Protein AF-A0AAU9SC68-F1 (afdb_monomer_lite)

Radius of gyration: 28.32 Å; chains: 1; bounding box: 92×56×78 Å

InterPro domains:
  IPR024593 Domain of unknown function DUF3444 [PF11926] (95-229)

Foldseek 3Di:
DVVVVVVVVVVVVVVVVVVVVVVVVVVVVVVVVVVVVVVVVVVVVVVVVVVVVVVVVPPPDDDDDDDDDDDDDDDDDDDDDDDDDDDDDDDDPDDPPPPPDPADDQDDALVQDDAQFKFFFADPPPRDRLWIWGFHDRDVVQQKTWTWTWADPDPQLDRDSWAKTFTHDIDIGHPSRTGGTFDWDDDPDTIIGGDDDAQDKDWDWPPDDPVCSVPPDDPTFTWIWGDHPPGIDTDDDGDDD

Organism: Thlaspi arvense (NCBI:txid13288)

Secondary structure (DSSP, 8-state):
-HHHHHHHHHHHHHHHHHHHHHHHHHHHHHHHHHHHHHHHHHHHHHHHHHHHHHHHTT----------------------------------TT-------TT------GGG--TT-EEEE--TTT----EEEEEEEEETTTTEEEEEEEEESS--SS--SSEEEEEEEEEEEEGGGEEEEEP-EE-SSSEEEE---TT-EEEEETT--GGGTTT-PSSP-EEEEEEETTEEEE-------

Sequence (241 aa):
MRKAKLVKESLLKQLEAREKELRLLDEADKEKTTEVEKKEEIYEETEQKAIQAETCKRSGVKLLAEKGCEADSLTRPAKKSKTQSQDGADKDPGQIDVVDSEFHDFKKTMSSFVVGQIWAIYDPRDDMPRFYAKINRIFKSRLSLEVTWLRYRDEESVPVACGRFTYGSTETLSHLTFSHELQHVVRGRNFVTVNPKEGETWALFRDWSKASQEHHKAPYRYDLVEILGVGVSYLRKEMKL

pLDDT: mean 73.1, std 22.86, range [24.62, 97.94]

Structure (mmCIF, N/CA/C/O backbone):
data_AF-A0AAU9SC68-F1
#
_entry.id   AF-A0AAU9SC68-F1
#
loop_
_atom_site.group_PDB
_atom_site.id
_atom_site.type_symbol
_atom_site.label_atom_id
_atom_site.label_alt_id
_atom_site.label_comp_id
_atom_site.label_asym_id
_atom_site.label_entity_id
_atom_site.label_seq_id
_atom_site.pdbx_PDB_ins_code
_atom_site.Cartn_x
_atom_site.Cartn_y
_atom_site.Cartn_z
_atom_site.occupancy
_atom_site.B_iso_or_equiv
_atom_site.auth_seq_id
_atom_site.auth_comp_id
_atom_site.auth_asym_id
_atom_site.auth_atom_id
_atom_site.pdbx_PDB_model_num
ATOM 1 N N . MET A 1 1 ? -56.503 3.748 47.458 1.00 64.94 1 MET A N 1
ATOM 2 C CA . MET A 1 1 ? -55.338 4.638 47.220 1.00 64.94 1 MET A CA 1
ATOM 3 C C . MET A 1 1 ? -54.002 4.117 47.772 1.00 64.94 1 MET A C 1
ATOM 5 O O . MET A 1 1 ? -53.032 4.148 47.031 1.00 64.94 1 MET A O 1
ATOM 9 N N . ARG A 1 2 ? -53.906 3.588 49.005 1.00 78.62 2 ARG A N 1
ATOM 10 C CA . ARG A 1 2 ? -52.613 3.143 49.592 1.00 78.62 2 ARG A CA 1
ATOM 11 C C . ARG A 1 2 ? -51.898 2.006 48.837 1.00 78.62 2 ARG A C 1
ATOM 13 O O . ARG A 1 2 ? -50.690 2.079 48.655 1.00 78.62 2 ARG A O 1
ATOM 20 N N . LYS A 1 3 ? -52.634 0.999 48.345 1.00 83.75 3 LYS A N 1
ATOM 21 C CA . LYS A 1 3 ? -52.054 -0.139 47.599 1.00 83.75 3 LYS A CA 1
ATOM 22 C C . LYS A 1 3 ? -51.343 0.290 46.306 1.00 83.75 3 LYS A C 1
ATOM 24 O O . LYS A 1 3 ? -50.230 -0.146 46.055 1.00 83.75 3 LYS A O 1
ATOM 29 N N . ALA A 1 4 ? -51.946 1.193 45.531 1.00 83.75 4 ALA A N 1
ATOM 30 C CA . ALA A 1 4 ? -51.358 1.694 44.285 1.00 83.75 4 ALA A CA 1
ATOM 31 C C . ALA A 1 4 ? -50.057 2.485 44.519 1.00 83.75 4 ALA A C 1
ATOM 33 O O . ALA A 1 4 ? -49.119 2.382 43.733 1.00 83.75 4 ALA A O 1
ATOM 34 N N . LYS A 1 5 ? -49.976 3.231 45.629 1.00 87.06 5 LYS A N 1
ATOM 35 C CA . LYS A 1 5 ? -48.767 3.972 46.013 1.00 87.06 5 LYS A CA 1
ATOM 36 C C . LYS A 1 5 ? -47.600 3.029 46.337 1.00 87.06 5 LYS A C 1
ATOM 38 O O . LYS A 1 5 ? -46.508 3.223 45.820 1.00 87.06 5 LYS A O 1
ATOM 43 N N . LEU A 1 6 ? -47.868 1.973 47.106 1.00 89.75 6 LEU A N 1
ATOM 44 C CA . LEU A 1 6 ? -46.891 0.928 47.440 1.00 89.75 6 LEU A CA 1
ATOM 45 C C . LEU A 1 6 ? -46.357 0.197 46.201 1.00 89.75 6 LEU A C 1
ATOM 47 O O . LEU A 1 6 ? -45.157 -0.027 46.089 1.00 89.75 6 LEU A O 1
ATOM 51 N N . VAL A 1 7 ? -47.233 -0.131 45.245 1.00 93.25 7 VAL A N 1
ATOM 52 C CA . VAL A 1 7 ? -46.824 -0.771 43.983 1.00 93.25 7 VAL A CA 1
ATOM 53 C C . VAL A 1 7 ? -45.916 0.153 43.166 1.00 93.25 7 VAL A C 1
ATOM 55 O O . VAL A 1 7 ? -44.891 -0.293 42.657 1.00 93.25 7 VAL A O 1
ATOM 58 N N . LYS A 1 8 ? -46.242 1.450 43.085 1.00 92.25 8 LYS A N 1
ATOM 59 C CA . LYS A 1 8 ? -45.417 2.437 42.372 1.00 92.25 8 LYS A CA 1
ATOM 60 C C . LYS A 1 8 ? -44.033 2.607 43.009 1.00 92.25 8 LYS A C 1
ATOM 62 O O . LYS A 1 8 ? -43.040 2.640 42.292 1.00 92.25 8 LYS A O 1
ATOM 67 N N . GLU A 1 9 ? -43.960 2.679 44.338 1.00 93.50 9 GLU A N 1
ATOM 68 C CA . GLU A 1 9 ? -42.686 2.758 45.070 1.00 93.50 9 GLU A CA 1
ATOM 69 C C . GLU A 1 9 ? -41.844 1.484 44.899 1.00 93.50 9 GLU A C 1
ATOM 71 O O . GLU A 1 9 ? -40.626 1.564 44.755 1.00 93.50 9 GLU A O 1
ATOM 76 N N . SER A 1 10 ? -42.484 0.311 44.860 1.00 93.81 10 SER A N 1
ATOM 77 C CA . SER A 1 10 ? -41.806 -0.963 44.592 1.00 93.81 10 SER A CA 1
ATOM 78 C C . SER A 1 10 ? -41.220 -1.018 43.179 1.00 93.81 10 SER A C 1
ATOM 80 O O . SER A 1 10 ? -40.069 -1.413 43.011 1.00 93.81 10 SER A O 1
ATOM 82 N N . LEU A 1 11 ? -41.989 -0.602 42.169 1.00 95.19 11 LEU A N 1
ATOM 83 C CA . LEU A 1 11 ? -41.537 -0.568 40.775 1.00 95.19 11 LEU A CA 1
ATOM 84 C C . LEU A 1 11 ? -40.389 0.423 40.566 1.00 95.19 11 LEU A C 1
ATOM 86 O O . LEU A 1 11 ? -39.448 0.115 39.842 1.00 95.19 11 LEU A O 1
ATOM 90 N N . LEU A 1 12 ? -40.434 1.587 41.223 1.00 95.31 12 LEU A N 1
ATOM 91 C CA . LEU A 1 12 ? -39.363 2.580 41.131 1.00 95.31 12 LEU A CA 1
ATOM 92 C C . LEU A 1 12 ? -38.042 2.031 41.689 1.00 95.31 12 LEU A C 1
ATOM 94 O O . LEU A 1 12 ? -37.015 2.123 41.026 1.00 95.31 12 LEU A O 1
ATOM 98 N N . LYS A 1 13 ? -38.087 1.361 42.848 1.00 95.25 13 LYS A N 1
ATOM 99 C CA . LYS A 1 13 ? -36.908 0.693 43.423 1.00 95.25 13 LYS A CA 1
ATOM 100 C C . LYS A 1 13 ? -36.352 -0.402 42.512 1.00 95.25 13 LYS A C 1
ATOM 102 O O . LYS A 1 13 ? -35.139 -0.556 42.417 1.00 95.25 13 LYS A O 1
ATOM 107 N N . GLN A 1 14 ? -37.224 -1.160 41.844 1.00 95.12 14 GLN A N 1
ATOM 108 C CA . GLN A 1 14 ? -36.801 -2.183 40.883 1.00 95.12 14 GLN A CA 1
ATOM 109 C C . GLN A 1 14 ? -36.150 -1.575 39.633 1.00 95.12 14 GLN A C 1
ATOM 111 O O . GLN A 1 14 ? -35.154 -2.109 39.152 1.00 95.12 14 GLN A O 1
ATOM 116 N N . LEU A 1 15 ? -36.679 -0.460 39.122 1.00 95.12 15 LEU A N 1
ATOM 117 C CA . LEU A 1 15 ? -36.097 0.250 37.980 1.00 95.12 15 LEU A CA 1
ATOM 118 C C . LEU A 1 15 ? -34.716 0.820 38.310 1.00 95.12 15 LEU A C 1
ATOM 120 O O . LEU A 1 15 ? -33.778 0.591 37.552 1.00 95.12 15 LEU A O 1
ATOM 124 N N . GLU A 1 16 ? -34.567 1.481 39.459 1.00 97.00 16 GLU A N 1
ATOM 125 C CA . GLU A 1 16 ? -33.275 2.012 39.913 1.00 97.00 16 GLU A CA 1
ATOM 126 C C . GLU A 1 16 ? -32.232 0.902 40.112 1.00 97.00 16 GLU A C 1
ATOM 128 O O . GLU A 1 16 ? -31.060 1.079 39.776 1.00 97.00 16 GLU A O 1
ATOM 133 N N . ALA A 1 17 ? -32.646 -0.258 40.636 1.00 96.50 17 ALA A N 1
ATOM 134 C CA . ALA A 1 17 ? -31.764 -1.414 40.781 1.00 96.50 17 ALA A CA 1
ATOM 135 C C . ALA A 1 17 ? -31.282 -1.936 39.417 1.00 96.50 17 ALA A C 1
ATOM 137 O O . ALA A 1 17 ? -30.083 -2.139 39.231 1.00 96.50 17 ALA A O 1
ATOM 138 N N . ARG A 1 18 ? -32.193 -2.081 38.447 1.00 95.38 18 ARG A N 1
ATOM 139 C CA . ARG A 1 18 ? -31.861 -2.540 37.090 1.00 95.38 18 ARG A CA 1
ATOM 140 C C . ARG A 1 18 ? -30.985 -1.540 36.331 1.00 95.38 18 ARG A C 1
ATOM 142 O O . ARG A 1 18 ? -30.113 -1.943 35.571 1.00 95.38 18 ARG A O 1
ATOM 149 N N . GLU A 1 19 ? -31.194 -0.240 36.530 1.00 95.94 19 GLU A N 1
ATOM 150 C CA . GLU A 1 19 ? -30.360 0.794 35.910 1.00 95.94 19 GLU A CA 1
ATOM 151 C C . GLU A 1 19 ? -28.925 0.765 36.454 1.00 95.94 19 GLU A C 1
ATOM 153 O O . GLU A 1 19 ? -27.972 0.872 35.684 1.00 95.94 19 GLU A O 1
ATOM 158 N N . LYS A 1 20 ? -28.749 0.553 37.766 1.00 96.31 20 LYS A N 1
ATOM 159 C CA . LYS A 1 20 ? -27.416 0.344 38.354 1.00 96.31 20 LYS A CA 1
ATOM 160 C C . LYS A 1 20 ? -26.729 -0.895 37.786 1.00 96.31 20 LYS A C 1
ATOM 162 O O . LYS A 1 20 ? -25.542 -0.836 37.491 1.00 96.31 20 LYS A O 1
ATOM 167 N N . GLU A 1 21 ? -27.470 -1.985 37.608 1.00 96.75 21 GLU A N 1
ATOM 168 C CA . GLU A 1 21 ? -26.946 -3.223 37.023 1.00 96.75 21 GLU A CA 1
ATOM 169 C C . GLU A 1 21 ? -26.486 -3.021 35.569 1.00 96.75 21 GLU A C 1
ATOM 171 O O . GLU A 1 21 ? -25.398 -3.457 35.200 1.00 96.75 21 GLU A O 1
ATOM 176 N N . LEU A 1 22 ? -27.253 -2.275 34.765 1.00 93.75 22 LEU A N 1
ATOM 177 C CA . LEU A 1 22 ? -26.865 -1.912 33.397 1.00 93.75 22 LEU A CA 1
ATOM 178 C C . LEU A 1 22 ? -25.596 -1.052 33.345 1.00 93.75 22 LEU A C 1
ATOM 180 O O . LEU A 1 22 ? -24.751 -1.277 32.484 1.00 93.75 22 LEU A O 1
ATOM 184 N N . ARG A 1 23 ? -25.437 -0.091 34.266 1.00 94.56 23 ARG A N 1
ATOM 185 C CA . ARG A 1 23 ? -24.219 0.737 34.336 1.00 94.56 23 ARG A CA 1
ATOM 186 C C . ARG A 1 23 ? -22.980 -0.098 34.658 1.00 94.56 23 ARG A C 1
ATOM 188 O O . ARG A 1 23 ? -21.945 0.107 34.041 1.00 94.56 23 ARG A O 1
ATOM 195 N N . LEU A 1 24 ? -23.105 -1.058 35.576 1.00 95.56 24 LEU A N 1
ATOM 196 C CA . LEU A 1 24 ? -22.008 -1.967 35.921 1.00 95.56 24 LEU A CA 1
ATOM 197 C C . LEU A 1 24 ? -21.601 -2.860 34.742 1.00 95.56 24 LEU A C 1
ATOM 199 O O . LEU A 1 24 ? -20.415 -3.118 34.557 1.00 95.56 24 LEU A O 1
ATOM 203 N N . LEU A 1 25 ? -22.565 -3.320 33.939 1.00 93.38 25 LEU A N 1
ATOM 204 C CA . LEU A 1 25 ? -22.281 -4.106 32.735 1.00 93.38 25 LEU A CA 1
ATOM 205 C C . LEU A 1 25 ? -21.523 -3.292 31.679 1.00 93.38 25 LEU A C 1
ATOM 207 O O . LEU A 1 25 ? -20.533 -3.783 31.149 1.00 93.38 25 LEU A O 1
ATOM 211 N N . ASP A 1 26 ? -21.935 -2.049 31.422 1.00 94.88 26 ASP A N 1
ATOM 212 C CA . ASP A 1 26 ? -21.261 -1.169 30.454 1.00 94.88 26 ASP A CA 1
ATOM 213 C C . ASP A 1 26 ? -19.810 -0.864 30.866 1.00 94.88 26 ASP A C 1
ATOM 215 O O . ASP A 1 26 ? -18.898 -0.837 30.041 1.00 94.88 26 ASP A O 1
ATOM 219 N N . GLU A 1 27 ? -19.575 -0.681 32.165 1.00 95.56 27 GLU A N 1
ATOM 220 C CA . GLU A 1 27 ? -18.238 -0.451 32.715 1.00 95.56 27 GLU A CA 1
ATOM 221 C C . GLU A 1 27 ? -17.356 -1.708 32.607 1.00 95.56 27 GLU A C 1
ATOM 223 O O . GLU A 1 27 ? -16.197 -1.615 32.200 1.00 95.56 27 GLU A O 1
ATOM 228 N N . ALA A 1 28 ? -17.925 -2.893 32.854 1.00 94.38 28 ALA A N 1
ATOM 229 C CA . ALA A 1 28 ? -17.235 -4.170 32.671 1.00 94.38 28 ALA A CA 1
ATOM 230 C C . ALA A 1 28 ? -16.916 -4.470 31.196 1.00 94.38 28 ALA A C 1
ATOM 232 O O . ALA A 1 28 ? -15.852 -5.009 30.890 1.00 94.38 28 ALA A O 1
ATOM 233 N N . ASP A 1 29 ? -17.813 -4.129 30.272 1.00 92.06 29 ASP A N 1
ATOM 234 C CA . ASP A 1 29 ? -17.581 -4.316 28.839 1.00 92.06 29 ASP A CA 1
ATOM 235 C C . ASP A 1 29 ? -16.515 -3.347 28.315 1.00 92.06 29 ASP A C 1
ATOM 237 O O . ASP A 1 29 ? -15.657 -3.747 27.522 1.00 92.06 29 ASP A O 1
ATOM 241 N N . LYS A 1 30 ? -16.482 -2.106 28.819 1.00 89.75 30 LYS A N 1
ATOM 242 C CA . LYS A 1 30 ? -15.382 -1.163 28.558 1.00 89.75 30 LYS A CA 1
ATOM 243 C C . LYS A 1 30 ? -14.050 -1.702 29.065 1.00 89.75 30 LYS A C 1
ATOM 245 O O . LYS A 1 30 ? -13.080 -1.714 28.311 1.00 89.75 30 LYS A O 1
ATOM 250 N N . GLU A 1 31 ? -14.001 -2.194 30.302 1.00 93.06 31 GLU A N 1
ATOM 251 C CA . GLU A 1 31 ? -12.778 -2.759 30.880 1.00 93.06 31 GLU A CA 1
ATOM 252 C C . GLU A 1 31 ? -12.272 -3.951 30.053 1.00 93.06 31 GLU A C 1
ATOM 254 O O . GLU A 1 31 ? -11.115 -3.956 29.626 1.00 93.06 31 GLU A O 1
ATOM 259 N N . LYS A 1 32 ? -13.155 -4.897 29.705 1.00 88.88 32 LYS A N 1
ATOM 260 C CA . LYS A 1 32 ? -12.812 -6.037 28.840 1.00 88.88 32 LYS A CA 1
ATOM 261 C C . LYS A 1 32 ? -12.321 -5.608 27.463 1.00 88.88 32 LYS A C 1
ATOM 263 O O . LYS A 1 32 ? -11.356 -6.183 26.970 1.00 88.88 32 LYS A O 1
ATOM 268 N N . THR A 1 33 ? -12.960 -4.613 26.849 1.00 83.00 33 THR A N 1
ATOM 269 C CA . THR A 1 33 ? -12.546 -4.097 25.535 1.00 83.00 33 THR A CA 1
ATOM 270 C C . THR A 1 33 ? -11.123 -3.546 25.609 1.00 83.00 33 THR A C 1
ATOM 272 O O . THR A 1 33 ? -10.269 -3.960 24.829 1.00 83.00 33 THR A O 1
ATOM 275 N N . THR A 1 34 ? -10.820 -2.726 26.621 1.00 85.12 34 THR A N 1
ATOM 276 C CA . THR A 1 34 ? -9.457 -2.202 26.815 1.00 85.12 34 THR A CA 1
ATOM 277 C C . THR A 1 34 ? -8.432 -3.292 27.143 1.00 85.12 34 THR A C 1
ATOM 279 O O . THR A 1 34 ? -7.262 -3.173 26.782 1.00 85.12 34 THR A O 1
ATOM 282 N N . GLU A 1 35 ? -8.831 -4.366 27.832 1.00 90.50 35 GLU A N 1
ATOM 283 C CA . GLU A 1 35 ? -7.943 -5.497 28.114 1.00 90.50 35 GLU A CA 1
ATOM 284 C C . GLU A 1 35 ? -7.622 -6.297 26.843 1.00 90.50 35 GLU A C 1
ATOM 286 O O . GLU A 1 35 ? -6.482 -6.729 26.662 1.00 90.50 35 GLU A O 1
ATOM 291 N N . VAL A 1 36 ? -8.602 -6.474 25.951 1.00 81.06 36 VAL A N 1
ATOM 292 C CA . VAL A 1 36 ? -8.407 -7.114 24.643 1.00 81.06 36 VAL A CA 1
ATOM 293 C C . VAL A 1 36 ? -7.471 -6.280 23.772 1.00 81.06 36 VAL A C 1
ATOM 295 O O . VAL A 1 36 ? -6.500 -6.832 23.264 1.00 81.06 36 VAL A O 1
ATOM 298 N N . GLU A 1 37 ? -7.684 -4.965 23.682 1.00 79.62 37 GLU A N 1
ATOM 299 C CA . GLU A 1 37 ? -6.808 -4.054 22.929 1.00 79.62 37 GLU A CA 1
ATOM 300 C C . GLU A 1 37 ? -5.358 -4.117 23.432 1.00 79.62 37 GLU A C 1
ATOM 302 O O . GLU A 1 37 ? -4.432 -4.315 22.647 1.00 79.62 37 GLU A O 1
ATOM 307 N N . LYS A 1 38 ? -5.145 -4.066 24.756 1.00 87.88 38 LYS A N 1
ATOM 308 C CA . LYS A 1 38 ? -3.801 -4.207 25.349 1.00 87.88 38 LYS A CA 1
ATOM 309 C C . LYS A 1 38 ? -3.164 -5.564 25.049 1.00 87.88 38 LYS A C 1
ATOM 311 O O . LYS A 1 38 ? -1.955 -5.645 24.844 1.00 87.88 38 LYS A O 1
ATOM 316 N N . LYS A 1 39 ? -3.945 -6.649 25.053 1.00 84.62 39 LYS A N 1
ATOM 317 C CA . LYS A 1 39 ? -3.440 -7.990 24.712 1.00 84.62 39 LYS A CA 1
ATOM 318 C C . LYS A 1 39 ? -3.060 -8.092 23.238 1.00 84.62 39 LYS A C 1
ATOM 320 O O . LYS A 1 39 ? -2.043 -8.716 22.943 1.00 84.62 39 LYS A O 1
ATOM 325 N N . GLU A 1 40 ? -3.836 -7.483 22.344 1.00 83.00 40 GLU A N 1
ATOM 326 C CA . GLU A 1 40 ? -3.501 -7.396 20.919 1.00 83.00 40 GLU A CA 1
ATOM 327 C C . GLU A 1 40 ? -2.204 -6.603 20.705 1.00 83.00 40 GLU A C 1
ATOM 329 O O . GLU A 1 40 ? -1.306 -7.100 20.029 1.00 83.00 40 GLU A O 1
ATOM 334 N N . GLU A 1 41 ? -2.033 -5.451 21.362 1.00 81.44 41 GLU A N 1
ATOM 335 C CA . GLU A 1 41 ? -0.790 -4.665 21.293 1.00 81.44 41 GLU A CA 1
ATOM 336 C C . GLU A 1 41 ? 0.437 -5.456 21.774 1.00 81.44 41 GLU A C 1
ATOM 338 O O . GLU A 1 41 ? 1.473 -5.478 21.104 1.00 81.44 41 GLU A O 1
ATOM 343 N N . ILE A 1 42 ? 0.323 -6.152 22.912 1.00 86.56 42 ILE A N 1
ATOM 344 C CA . ILE A 1 42 ? 1.407 -6.996 23.439 1.00 86.56 42 ILE A CA 1
ATOM 345 C C . ILE A 1 42 ? 1.734 -8.123 22.454 1.00 86.56 42 ILE A C 1
ATOM 347 O O . ILE A 1 42 ? 2.909 -8.408 22.211 1.00 86.56 42 ILE A O 1
ATOM 351 N N . TYR A 1 43 ? 0.716 -8.770 21.882 1.00 76.19 43 TYR A N 1
ATOM 352 C CA . TYR A 1 43 ? 0.917 -9.837 20.906 1.00 76.19 43 TYR A CA 1
ATOM 353 C C . TYR A 1 43 ? 1.682 -9.324 19.679 1.00 76.19 43 TYR A C 1
ATOM 355 O O . TYR A 1 43 ? 2.706 -9.907 19.314 1.00 76.19 43 TYR A O 1
ATOM 363 N N . GLU A 1 44 ? 1.268 -8.190 19.112 1.00 75.56 44 GLU A N 1
ATOM 364 C CA . GLU A 1 44 ? 1.952 -7.557 17.982 1.00 75.56 44 GLU A CA 1
ATOM 365 C C . GLU A 1 44 ? 3.414 -7.203 18.308 1.00 75.56 44 GLU A C 1
ATOM 367 O O . GLU A 1 44 ? 4.312 -7.480 17.507 1.00 75.56 44 GLU A O 1
ATOM 372 N N . GLU A 1 45 ? 3.692 -6.653 19.496 1.00 77.44 45 GLU A N 1
ATOM 373 C CA . GLU A 1 45 ? 5.057 -6.308 19.912 1.00 77.44 45 GLU A CA 1
ATOM 374 C C . GLU A 1 45 ? 5.939 -7.558 20.085 1.00 77.44 45 GLU A C 1
ATOM 376 O O . GLU A 1 45 ? 7.112 -7.571 19.692 1.00 77.44 45 GLU A O 1
ATOM 381 N N . THR A 1 46 ? 5.389 -8.639 20.649 1.00 74.81 46 THR A N 1
ATOM 382 C CA . THR A 1 46 ? 6.121 -9.909 20.788 1.00 74.81 46 THR A CA 1
ATOM 383 C C . THR A 1 46 ? 6.438 -10.539 19.436 1.00 74.81 46 THR A C 1
ATOM 385 O O . THR A 1 46 ? 7.545 -11.049 19.241 1.00 74.81 46 THR A O 1
ATOM 388 N N . GLU A 1 47 ? 5.517 -10.449 18.477 1.00 76.62 47 GLU A N 1
ATOM 389 C CA . GLU A 1 47 ? 5.722 -10.968 17.130 1.00 76.62 47 GLU A CA 1
ATOM 390 C C . GLU A 1 47 ? 6.788 -10.159 16.371 1.00 76.62 47 GLU A C 1
ATOM 392 O O . GLU A 1 47 ? 7.670 -10.740 15.736 1.00 76.62 47 GLU A O 1
ATOM 397 N N . GLN A 1 48 ? 6.793 -8.827 16.515 1.00 67.38 48 GLN A N 1
ATOM 398 C CA . GLN A 1 48 ? 7.843 -7.963 15.958 1.00 67.38 48 GLN A CA 1
ATOM 399 C C . GLN A 1 48 ? 9.227 -8.302 16.524 1.00 67.38 48 GLN A C 1
ATOM 401 O O . GLN A 1 48 ? 10.191 -8.431 15.764 1.00 67.38 48 GLN A O 1
ATOM 406 N N . LYS A 1 49 ? 9.334 -8.520 17.841 1.00 75.69 49 LYS A N 1
ATOM 407 C CA . LYS A 1 49 ? 10.594 -8.945 18.478 1.00 75.69 49 LYS A CA 1
ATOM 408 C C . LYS A 1 49 ? 11.070 -10.296 17.945 1.00 75.69 49 LYS A C 1
ATOM 410 O O . LYS A 1 49 ? 12.267 -10.466 17.709 1.00 75.69 49 LYS A O 1
ATOM 415 N N . ALA A 1 50 ? 10.158 -11.238 17.700 1.00 73.81 50 ALA A N 1
ATOM 416 C CA . ALA A 1 50 ? 10.500 -12.532 17.116 1.00 73.81 50 ALA A CA 1
ATOM 417 C C . ALA A 1 50 ? 11.042 -12.391 15.680 1.00 73.81 50 ALA A C 1
ATOM 419 O O . ALA A 1 50 ? 12.077 -12.970 15.349 1.00 73.81 50 ALA A O 1
ATOM 420 N N . ILE A 1 51 ? 10.411 -11.563 14.843 1.00 68.25 51 ILE A N 1
ATOM 421 C CA . ILE A 1 51 ? 10.848 -11.322 13.455 1.00 68.25 51 ILE A CA 1
ATOM 422 C C . ILE A 1 51 ? 12.188 -10.582 13.410 1.00 68.25 51 ILE A C 1
ATOM 424 O O . ILE A 1 51 ? 13.059 -10.921 12.601 1.00 68.25 51 ILE A O 1
ATOM 428 N N . GLN A 1 52 ? 12.393 -9.602 14.295 1.00 68.81 52 GLN A N 1
ATOM 429 C CA . GLN A 1 52 ? 13.659 -8.877 14.407 1.00 68.81 52 GLN A CA 1
ATOM 430 C C . GLN A 1 52 ? 14.799 -9.809 14.850 1.00 68.81 52 GLN A C 1
ATOM 432 O O . GLN A 1 52 ? 15.908 -9.745 14.317 1.00 68.81 52 GLN A O 1
ATOM 437 N N . ALA A 1 53 ? 14.522 -10.731 15.777 1.00 66.56 53 ALA A N 1
ATOM 438 C CA . ALA A 1 53 ? 15.494 -11.728 16.214 1.00 66.56 53 ALA A CA 1
ATOM 439 C C . ALA A 1 53 ? 15.865 -12.712 15.089 1.00 66.56 53 ALA A C 1
ATOM 441 O O . ALA A 1 53 ? 17.034 -13.073 14.953 1.00 66.56 53 ALA A O 1
ATOM 442 N N . GLU A 1 54 ? 14.905 -13.124 14.257 1.00 63.53 54 GLU A N 1
ATOM 443 C CA . GLU A 1 54 ? 15.161 -14.013 13.115 1.00 63.53 54 GLU A CA 1
ATOM 444 C C . GLU A 1 54 ? 15.895 -13.316 11.955 1.00 63.53 54 GLU A C 1
ATOM 446 O O . GLU A 1 54 ? 16.763 -13.912 11.314 1.00 63.53 54 GLU A O 1
ATOM 451 N N . THR A 1 55 ? 15.622 -12.034 11.702 1.00 45.25 55 THR A N 1
ATOM 452 C CA . THR A 1 55 ? 16.316 -11.263 10.652 1.00 45.25 55 THR A CA 1
ATOM 453 C C . THR A 1 55 ? 17.776 -10.964 11.009 1.00 45.25 55 THR A C 1
ATOM 455 O O . THR A 1 55 ? 18.643 -11.082 10.140 1.00 45.25 55 THR A O 1
ATOM 458 N N . CYS A 1 56 ? 18.090 -10.700 12.283 1.00 44.84 56 CYS A N 1
ATOM 459 C CA . CYS A 1 56 ? 19.468 -10.480 12.749 1.00 44.84 56 CYS A CA 1
ATOM 460 C C . CYS A 1 56 ? 20.368 -11.727 12.611 1.00 44.84 56 CYS A C 1
ATOM 462 O O . CYS A 1 56 ? 21.566 -11.608 12.361 1.00 44.84 56 CYS A O 1
ATOM 464 N N . LYS A 1 57 ? 19.804 -12.942 12.697 1.00 51.66 57 LYS A N 1
ATOM 465 C CA . LYS A 1 57 ? 20.553 -14.203 12.511 1.00 51.66 57 LYS A CA 1
ATOM 466 C C . LYS A 1 57 ? 20.997 -14.434 11.062 1.00 51.66 57 LYS A C 1
ATOM 468 O O . LYS A 1 57 ? 21.912 -15.220 10.824 1.00 51.66 57 LYS A O 1
ATOM 473 N N . ARG A 1 58 ? 20.360 -13.775 10.085 1.00 46.50 58 ARG A N 1
ATOM 474 C CA . ARG A 1 58 ? 20.595 -14.016 8.651 1.00 46.50 58 ARG A CA 1
ATOM 475 C C . ARG A 1 58 ? 21.622 -13.066 8.026 1.00 46.50 58 ARG A C 1
ATOM 477 O O . ARG A 1 58 ? 22.179 -13.404 6.985 1.00 46.50 58 ARG A O 1
ATOM 484 N N . SER A 1 59 ? 21.929 -11.929 8.657 1.00 40.28 59 SER A N 1
ATOM 485 C CA . SER A 1 59 ? 22.949 -10.976 8.190 1.00 40.28 59 SER A CA 1
ATOM 486 C C . SER A 1 59 ? 24.291 -11.159 8.911 1.00 40.28 59 SER A C 1
ATOM 488 O O . SER A 1 59 ? 24.830 -10.238 9.522 1.00 40.28 59 SER A O 1
ATOM 490 N N . GLY A 1 60 ? 24.875 -12.350 8.818 1.00 35.41 60 GLY A N 1
ATOM 491 C CA . GLY A 1 60 ? 26.299 -12.541 9.092 1.00 35.41 60 GLY A CA 1
ATOM 492 C C . GLY A 1 60 ? 27.159 -11.994 7.949 1.00 35.41 60 GLY A C 1
ATOM 493 O O . GLY A 1 60 ? 27.867 -12.765 7.312 1.00 35.41 60 GLY A O 1
ATOM 494 N N . VAL A 1 61 ? 27.087 -10.691 7.647 1.00 31.06 61 VAL A N 1
ATOM 495 C CA . VAL A 1 61 ? 28.030 -10.023 6.733 1.00 31.06 61 VAL A CA 1
ATOM 496 C C . VAL A 1 61 ? 28.604 -8.791 7.419 1.00 31.06 61 VAL A C 1
ATOM 498 O O . VAL A 1 61 ? 27.946 -7.780 7.639 1.00 31.06 61 VAL A O 1
ATOM 501 N N . LYS A 1 62 ? 29.878 -8.944 7.762 1.00 39.19 62 LYS A N 1
ATOM 502 C CA . LYS A 1 62 ? 30.816 -7.952 8.270 1.00 39.19 62 LYS A CA 1
ATOM 503 C C . LYS A 1 62 ? 31.029 -6.885 7.189 1.00 39.19 62 LYS A C 1
ATOM 505 O O . LYS A 1 62 ? 31.525 -7.221 6.118 1.00 39.19 62 LYS A O 1
ATOM 510 N N . LEU A 1 63 ? 30.711 -5.622 7.462 1.00 30.42 63 LEU A N 1
ATOM 511 C CA . LEU A 1 63 ? 31.210 -4.502 6.661 1.00 30.42 63 LEU A CA 1
ATOM 512 C C . LEU A 1 63 ? 31.978 -3.542 7.565 1.00 30.42 63 LEU A C 1
ATOM 514 O O . LEU A 1 63 ? 31.455 -2.979 8.524 1.00 30.42 63 LEU A O 1
ATOM 518 N N . LEU A 1 64 ? 33.273 -3.494 7.269 1.00 31.59 64 LEU A N 1
ATOM 519 C CA . LEU A 1 64 ? 34.290 -2.638 7.847 1.00 31.59 64 LEU A CA 1
ATOM 520 C C . LEU A 1 64 ? 34.079 -1.186 7.408 1.00 31.59 64 LEU A C 1
ATOM 522 O O . LEU A 1 64 ? 33.561 -0.911 6.328 1.00 31.59 64 LEU A O 1
ATOM 526 N N . ALA A 1 65 ? 34.532 -0.289 8.278 1.00 28.62 65 ALA A N 1
ATOM 527 C CA . ALA A 1 65 ? 34.706 1.136 8.053 1.00 28.62 65 ALA A CA 1
ATOM 528 C C . ALA A 1 65 ? 35.554 1.451 6.803 1.00 28.62 65 ALA A C 1
ATOM 530 O O . ALA A 1 65 ? 36.467 0.697 6.482 1.00 28.62 65 ALA A O 1
ATOM 531 N N . GLU A 1 66 ? 35.325 2.604 6.165 1.00 32.41 66 GLU A N 1
ATOM 532 C CA . GLU A 1 66 ? 36.134 3.824 6.363 1.00 32.41 66 GLU A CA 1
ATOM 533 C C . GLU A 1 66 ? 35.682 5.004 5.466 1.00 32.41 66 GLU A C 1
ATOM 535 O O . GLU A 1 66 ? 35.407 4.810 4.290 1.00 32.41 66 GLU A O 1
ATOM 540 N N . LYS A 1 67 ? 35.674 6.206 6.087 1.00 29.97 67 LYS A N 1
ATOM 541 C CA . LYS A 1 67 ? 36.123 7.560 5.643 1.00 29.97 67 LYS A CA 1
ATOM 542 C C . LYS A 1 67 ? 35.637 8.125 4.286 1.00 29.97 67 LYS A C 1
ATOM 544 O O . LYS A 1 67 ? 35.683 7.454 3.274 1.00 29.97 67 LYS A O 1
ATOM 549 N N . GLY A 1 68 ? 35.276 9.402 4.138 1.00 25.25 68 GLY A N 1
ATOM 550 C CA . GLY A 1 68 ? 35.368 10.590 4.993 1.00 25.25 68 GLY A CA 1
ATOM 551 C C . GLY A 1 68 ? 35.322 11.877 4.136 1.00 25.25 68 GLY A C 1
ATOM 552 O O . GLY A 1 68 ? 35.387 11.794 2.911 1.00 25.25 68 GLY A O 1
ATOM 553 N N . CYS A 1 69 ? 35.296 13.020 4.837 1.00 27.72 69 CYS A N 1
ATOM 554 C CA . CYS A 1 69 ? 35.489 14.429 4.419 1.00 27.72 69 CYS A CA 1
ATOM 555 C C . CYS A 1 69 ? 34.244 15.163 3.866 1.00 27.72 69 CYS A C 1
ATOM 557 O O . CYS A 1 69 ? 33.676 14.723 2.876 1.00 27.72 69 CYS A O 1
ATOM 559 N N . GLU A 1 70 ? 33.659 16.205 4.481 1.00 24.62 70 GLU A N 1
ATOM 560 C CA . GLU A 1 70 ? 34.081 17.455 5.185 1.00 24.62 70 GLU A CA 1
ATOM 561 C C . GLU A 1 70 ? 33.934 18.717 4.309 1.00 24.62 70 GLU A C 1
ATOM 563 O O . GLU A 1 70 ? 34.321 18.711 3.144 1.00 24.62 70 GLU A O 1
ATOM 568 N N . ALA A 1 71 ? 33.469 19.790 4.976 1.00 26.34 71 ALA A N 1
ATOM 569 C CA . ALA A 1 71 ? 33.448 21.217 4.605 1.00 26.34 71 ALA A CA 1
ATOM 570 C C . ALA A 1 71 ? 32.365 21.664 3.579 1.00 26.34 71 ALA A C 1
ATOM 572 O O . ALA A 1 71 ? 32.132 20.999 2.582 1.00 26.34 71 ALA A O 1
ATOM 573 N N . ASP A 1 72 ? 31.646 22.786 3.708 1.00 24.95 72 ASP A N 1
ATOM 574 C CA . ASP A 1 72 ? 31.746 23.916 4.632 1.00 24.95 72 ASP A CA 1
ATOM 575 C C . ASP A 1 72 ? 30.450 24.776 4.595 1.00 24.95 72 ASP A C 1
ATOM 577 O O . ASP A 1 72 ? 29.857 24.979 3.539 1.00 24.95 72 ASP A O 1
ATOM 581 N N . SER A 1 73 ? 30.074 25.307 5.762 1.00 27.45 73 SER A N 1
ATOM 582 C CA . SER A 1 73 ? 29.666 26.703 6.026 1.00 27.45 73 SER A CA 1
ATOM 583 C C . SER A 1 73 ? 28.428 27.421 5.415 1.00 27.45 73 SER A C 1
ATOM 585 O O . SER A 1 73 ? 28.388 27.808 4.253 1.00 27.45 73 SER A O 1
ATOM 587 N N . LEU A 1 74 ? 27.553 27.834 6.361 1.00 29.09 74 LEU A N 1
ATOM 588 C CA . LEU A 1 74 ? 26.959 29.184 6.580 1.00 29.09 74 LEU A CA 1
ATOM 589 C C . LEU A 1 74 ? 25.489 29.499 6.176 1.00 29.09 74 LEU A C 1
ATOM 591 O O . LEU A 1 74 ? 25.172 29.992 5.102 1.00 29.09 74 LEU A O 1
ATOM 595 N N . THR A 1 75 ? 24.599 29.304 7.161 1.00 26.39 75 THR A N 1
ATOM 596 C CA . THR A 1 75 ? 23.705 30.289 7.834 1.00 26.39 75 THR A CA 1
ATOM 597 C C . THR A 1 75 ? 22.977 31.413 7.042 1.00 26.39 75 THR A C 1
ATOM 599 O O . THR A 1 75 ? 23.590 32.415 6.705 1.00 26.39 75 THR A O 1
ATOM 602 N N . ARG A 1 76 ? 21.631 31.266 6.910 1.00 30.44 76 ARG A N 1
ATOM 603 C CA . ARG A 1 76 ? 20.442 32.187 7.103 1.00 30.44 76 ARG A CA 1
ATOM 604 C C . ARG A 1 76 ? 20.597 33.740 7.002 1.00 30.44 76 ARG A C 1
ATOM 606 O O . ARG A 1 76 ? 21.645 34.231 7.392 1.00 30.44 76 ARG A O 1
ATOM 613 N N . PRO A 1 77 ? 19.533 34.566 6.723 1.00 33.50 77 PRO A N 1
ATOM 614 C CA . PRO A 1 77 ? 18.092 34.329 6.980 1.00 33.50 77 PRO A CA 1
ATOM 615 C C . PRO A 1 77 ? 17.048 34.875 5.950 1.00 33.50 77 PRO A C 1
ATOM 617 O O . PRO A 1 77 ? 17.345 35.540 4.967 1.00 33.50 77 PRO A O 1
ATOM 620 N N . ALA A 1 78 ? 15.779 34.588 6.271 1.00 27.55 78 ALA A N 1
ATOM 621 C CA . ALA A 1 78 ? 14.492 34.925 5.647 1.00 27.55 78 ALA A CA 1
ATOM 622 C C . ALA A 1 78 ? 14.175 36.406 5.317 1.00 27.55 78 ALA A C 1
ATOM 624 O O . ALA A 1 78 ? 14.628 37.304 6.027 1.00 27.55 78 ALA A O 1
ATOM 625 N N . LYS A 1 79 ? 13.211 36.627 4.390 1.00 29.55 79 LYS A N 1
ATOM 626 C CA . LYS A 1 79 ? 12.061 37.560 4.561 1.00 29.55 79 LYS A CA 1
ATOM 627 C C . LYS A 1 79 ? 10.970 37.472 3.461 1.00 29.55 79 LYS A C 1
ATOM 629 O O . LYS A 1 79 ? 11.199 37.833 2.319 1.00 29.55 79 LYS A O 1
ATOM 634 N N . LYS A 1 80 ? 9.759 37.135 3.936 1.00 25.97 80 LYS A N 1
ATOM 635 C CA . LYS A 1 80 ? 8.415 37.711 3.678 1.00 25.97 80 LYS A CA 1
ATOM 636 C C . LYS A 1 80 ? 7.817 37.714 2.259 1.00 25.97 80 LYS A C 1
ATOM 638 O O . LYS A 1 80 ? 7.976 38.672 1.512 1.00 25.97 80 LYS A O 1
ATOM 643 N N . SER A 1 81 ? 6.896 36.776 2.039 1.00 26.33 81 SER A N 1
ATOM 644 C CA . SER A 1 81 ? 5.630 37.033 1.344 1.00 26.33 81 SER A CA 1
ATOM 645 C C . SER A 1 81 ? 4.581 37.566 2.336 1.00 26.33 81 SER A C 1
ATOM 647 O O . SER A 1 81 ? 4.521 37.165 3.499 1.00 26.33 81 SER A O 1
ATOM 649 N N . LYS A 1 82 ? 3.775 38.523 1.874 1.00 26.69 82 LYS A N 1
ATOM 650 C CA . LYS A 1 82 ? 2.566 39.035 2.527 1.00 26.69 82 LYS A CA 1
ATOM 651 C C . LYS A 1 82 ? 1.459 38.869 1.491 1.00 26.69 82 LYS A C 1
ATOM 653 O O . LYS A 1 82 ? 1.625 39.381 0.390 1.00 26.69 82 LYS A O 1
ATOM 658 N N . THR A 1 83 ? 0.375 38.181 1.828 1.00 25.16 83 THR A N 1
ATOM 659 C CA . THR A 1 83 ? -1.010 38.620 1.585 1.00 25.16 83 THR A CA 1
ATOM 660 C C . THR A 1 83 ? -1.947 37.661 2.310 1.00 25.16 83 THR A C 1
ATOM 662 O O . THR A 1 83 ? -1.803 36.446 2.244 1.00 25.16 83 THR A O 1
ATOM 665 N N . GLN A 1 84 ? -2.841 38.275 3.076 1.00 27.70 84 GLN A N 1
ATOM 666 C CA . GLN A 1 84 ? -3.888 37.691 3.895 1.00 27.70 84 GLN A CA 1
ATOM 667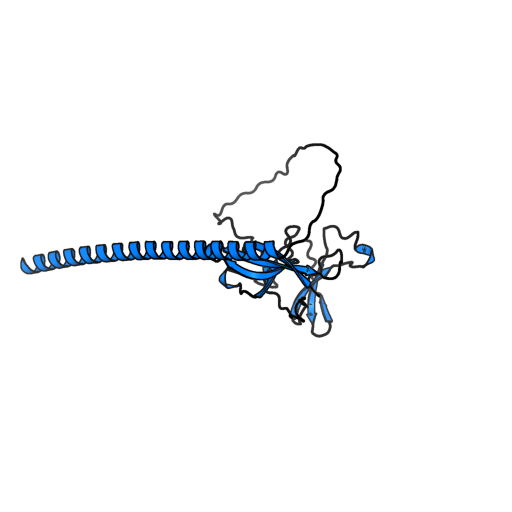 C C . GLN A 1 84 ? -5.085 37.286 3.028 1.00 27.70 84 GLN A C 1
ATOM 669 O O . GLN A 1 84 ? -5.451 38.011 2.107 1.00 27.70 84 GLN A O 1
ATOM 674 N N . SER A 1 85 ? -5.785 36.227 3.412 1.00 29.97 85 SER A N 1
ATOM 675 C CA . SER A 1 85 ? -7.207 36.326 3.775 1.00 29.97 85 SER A CA 1
ATOM 676 C C . SER A 1 85 ? -7.613 35.074 4.544 1.00 29.97 85 SER A C 1
ATOM 678 O O . SER A 1 85 ? -7.210 33.961 4.223 1.00 29.97 85 SER A O 1
ATOM 680 N N . GLN A 1 86 ? -8.326 35.325 5.634 1.00 32.56 86 GLN A N 1
ATOM 681 C CA . GLN A 1 86 ? -8.935 34.354 6.527 1.00 32.56 86 GLN A CA 1
ATOM 682 C C . GLN A 1 86 ? -10.285 33.941 5.934 1.00 32.56 86 GLN A C 1
ATOM 684 O O . GLN A 1 86 ? -10.977 34.806 5.407 1.00 32.56 86 GLN A O 1
ATOM 689 N N . ASP A 1 87 ? -10.690 32.687 6.112 1.00 29.38 87 ASP A N 1
ATOM 690 C CA . ASP A 1 87 ? -11.945 32.429 6.818 1.00 29.38 87 ASP A CA 1
ATOM 691 C C . ASP A 1 87 ? -11.961 31.014 7.401 1.00 29.38 87 ASP A C 1
ATOM 693 O O . ASP A 1 87 ? -11.383 30.081 6.844 1.00 29.38 87 ASP A O 1
ATOM 697 N N . GLY A 1 88 ? -12.526 30.902 8.600 1.00 35.31 88 GLY A N 1
ATOM 698 C CA . GLY A 1 88 ? -12.436 29.720 9.445 1.00 35.31 88 GLY A CA 1
ATOM 699 C C . GLY A 1 88 ? -13.480 28.654 9.128 1.00 35.31 88 GLY A C 1
ATOM 700 O O . GLY A 1 88 ? -14.654 28.953 8.937 1.00 35.31 88 GLY A O 1
ATOM 701 N N . ALA A 1 89 ? -13.054 27.396 9.191 1.00 34.25 89 ALA A N 1
ATOM 702 C CA . ALA A 1 89 ? -13.893 26.276 9.589 1.00 34.25 89 ALA A CA 1
ATOM 703 C C . ALA A 1 89 ? -12.985 25.187 10.172 1.00 34.25 89 ALA A C 1
ATOM 705 O O . ALA A 1 89 ? -12.017 24.766 9.544 1.00 34.25 89 ALA A O 1
ATOM 706 N N . ASP A 1 90 ? -13.296 24.801 11.403 1.00 40.94 90 ASP A N 1
ATOM 707 C CA . ASP A 1 90 ? -12.687 23.729 12.181 1.00 40.94 90 ASP A CA 1
ATOM 708 C C . ASP A 1 90 ? -12.630 22.428 11.360 1.00 40.94 90 ASP A C 1
ATOM 710 O O . ASP A 1 90 ? -13.663 21.823 11.064 1.00 40.94 90 ASP A O 1
ATOM 714 N N . LYS A 1 91 ? -11.428 22.031 10.927 1.00 38.53 91 LYS A N 1
ATOM 715 C CA . LYS A 1 91 ? -11.181 20.734 10.295 1.00 38.53 91 LYS A CA 1
ATOM 716 C C . LYS A 1 91 ? -10.024 20.031 10.989 1.00 38.53 91 LYS A C 1
ATOM 718 O O . LYS A 1 91 ? -8.924 20.568 11.112 1.00 38.53 91 LYS A O 1
ATOM 723 N N . ASP A 1 92 ? -10.336 18.814 11.411 1.00 37.75 92 ASP A N 1
ATOM 724 C CA . ASP A 1 92 ? -9.443 17.772 11.901 1.00 37.75 92 ASP A CA 1
ATOM 725 C C . ASP A 1 92 ? -8.123 17.718 11.095 1.00 37.75 92 ASP A C 1
ATOM 727 O O . ASP A 1 92 ? -8.158 17.566 9.866 1.00 37.75 92 ASP A O 1
ATOM 731 N N . PRO A 1 93 ? -6.949 17.878 11.734 1.00 39.09 93 PRO A N 1
ATOM 732 C CA . PRO A 1 93 ? -5.668 17.949 11.042 1.00 39.09 93 PRO A CA 1
ATOM 733 C C . PRO A 1 93 ? -5.208 16.546 10.620 1.00 39.09 93 PRO A C 1
ATOM 735 O O . PRO A 1 93 ? -4.348 15.937 11.251 1.00 39.09 93 PRO A O 1
ATOM 738 N N . GLY A 1 94 ? -5.782 16.020 9.537 1.00 47.03 94 GLY A N 1
ATOM 739 C CA . GLY A 1 94 ? -5.389 14.714 8.994 1.00 47.03 94 GLY A CA 1
ATOM 740 C C . GLY A 1 94 ? -5.842 14.404 7.567 1.00 47.03 94 GLY A C 1
ATOM 741 O O . GLY A 1 94 ? -5.342 13.451 6.969 1.00 47.03 94 GLY A O 1
ATOM 742 N N . GLN A 1 95 ? -6.744 15.196 6.984 1.00 41.88 95 GLN A N 1
ATOM 743 C CA . GLN A 1 95 ? -7.144 15.025 5.588 1.00 41.88 95 GLN A CA 1
ATOM 744 C C . GLN A 1 95 ? -6.206 15.806 4.669 1.00 41.88 95 GLN A C 1
ATOM 746 O O . GLN A 1 95 ? -6.237 17.032 4.614 1.00 41.88 95 GLN A O 1
ATOM 751 N N . ILE A 1 96 ? -5.377 15.081 3.921 1.00 48.66 96 ILE A N 1
ATOM 752 C CA . ILE A 1 96 ? -4.805 15.609 2.684 1.00 48.66 96 ILE A CA 1
ATOM 753 C C . ILE A 1 96 ? -6.003 15.774 1.741 1.00 48.66 96 ILE A C 1
ATOM 755 O O . ILE A 1 96 ? -6.576 14.769 1.313 1.00 48.66 96 ILE A O 1
ATOM 759 N N . ASP A 1 97 ? -6.428 17.016 1.490 1.00 35.22 97 ASP A N 1
ATOM 760 C CA . ASP A 1 97 ? -7.432 17.337 0.470 1.00 35.22 97 ASP A CA 1
ATOM 761 C C . ASP A 1 97 ? -6.820 16.993 -0.895 1.00 35.22 97 ASP A C 1
ATOM 763 O O . ASP A 1 97 ? -6.152 17.800 -1.542 1.00 35.22 97 ASP A O 1
ATOM 767 N N . VAL A 1 98 ? -6.993 15.735 -1.304 1.00 50.06 98 VAL A N 1
ATOM 768 C CA . VAL A 1 98 ? -6.757 15.303 -2.677 1.00 50.06 98 VAL A CA 1
ATOM 769 C C . VAL A 1 98 ? -7.731 16.113 -3.522 1.00 50.06 98 VAL A C 1
ATOM 771 O O . VAL A 1 98 ? -8.942 15.962 -3.373 1.00 50.06 98 VAL A O 1
ATOM 774 N N . VAL A 1 99 ? -7.200 17.008 -4.360 1.00 45.47 99 VAL A N 1
ATOM 775 C CA . VAL A 1 99 ? -7.981 17.723 -5.374 1.00 45.47 99 VAL A CA 1
ATOM 776 C C . VAL A 1 99 ? -8.814 16.678 -6.103 1.00 45.47 99 VAL A C 1
ATOM 778 O O . VAL A 1 99 ? -8.243 15.729 -6.637 1.00 45.47 99 VAL A O 1
ATOM 781 N N . ASP A 1 100 ? -10.138 16.826 -6.042 1.00 40.19 100 ASP A N 1
ATOM 782 C CA . ASP A 1 100 ? -11.117 15.883 -6.584 1.00 40.19 100 ASP A CA 1
ATOM 783 C C . ASP A 1 100 ? -10.714 15.531 -8.024 1.00 40.19 100 ASP A C 1
ATOM 785 O O . ASP A 1 100 ? -10.803 16.353 -8.940 1.00 40.19 100 ASP A O 1
ATOM 789 N N . SER A 1 101 ? -10.114 14.353 -8.200 1.00 51.19 101 SER A N 1
ATOM 790 C CA . SER A 1 101 ? -9.573 13.951 -9.489 1.00 51.19 101 SER A CA 1
ATOM 791 C C . SER A 1 101 ? -10.753 13.505 -10.331 1.00 51.19 101 SER A C 1
ATOM 793 O O . SER A 1 101 ? -11.377 12.491 -10.021 1.00 51.19 101 SER A O 1
ATOM 795 N N . GLU A 1 102 ? -11.025 14.221 -11.426 1.00 53.06 102 GLU A N 1
ATOM 796 C CA . GLU A 1 102 ? -12.067 13.876 -12.412 1.00 53.06 102 GLU A CA 1
ATOM 797 C C . GLU A 1 102 ? -11.929 12.433 -12.956 1.00 53.06 102 GLU A C 1
ATOM 799 O O . GLU A 1 102 ? -12.839 11.932 -13.613 1.00 53.06 102 GLU A O 1
ATOM 804 N N . PHE A 1 103 ? -10.804 11.757 -12.681 1.00 52.16 103 PHE A N 1
ATOM 805 C CA . PHE A 1 103 ? -10.450 10.445 -13.212 1.00 52.16 103 PHE A CA 1
ATOM 806 C C . PHE A 1 103 ? -10.520 9.295 -12.184 1.00 52.16 103 PHE A C 1
ATOM 808 O O . PHE A 1 103 ? -10.617 8.141 -12.606 1.00 52.16 103 PHE A O 1
ATOM 815 N N . HIS A 1 104 ? -10.486 9.550 -10.862 1.00 56.47 104 HIS A N 1
ATOM 816 C CA . HIS A 1 104 ? -10.641 8.487 -9.847 1.00 56.47 104 HIS A CA 1
ATOM 817 C C . HIS A 1 104 ? -10.862 9.006 -8.409 1.00 56.47 104 HIS A C 1
ATOM 819 O O . HIS A 1 104 ? -10.082 9.824 -7.919 1.00 56.47 104 HIS A O 1
ATOM 825 N N . ASP A 1 105 ? -11.854 8.458 -7.689 1.00 58.38 105 ASP A N 1
ATOM 826 C CA . ASP A 1 105 ? -12.034 8.685 -6.243 1.00 58.38 105 ASP A CA 1
ATOM 827 C C . ASP A 1 105 ? -11.117 7.734 -5.452 1.00 58.38 105 ASP A C 1
ATOM 829 O O . ASP A 1 105 ? -11.423 6.558 -5.255 1.00 58.38 105 ASP A O 1
ATOM 833 N N . PHE A 1 106 ? -9.966 8.239 -5.000 1.00 66.50 106 PHE A N 1
ATOM 834 C CA . PHE A 1 106 ? -8.991 7.480 -4.205 1.00 66.50 106 PHE A CA 1
ATOM 835 C C . PHE A 1 106 ? -9.312 7.469 -2.699 1.00 66.50 106 PHE A C 1
ATOM 837 O O . PHE A 1 106 ? -8.402 7.478 -1.862 1.00 66.50 106 PHE A O 1
ATOM 844 N N . LYS A 1 107 ? -10.588 7.478 -2.298 1.00 79.44 107 LYS A N 1
ATOM 845 C CA . LYS A 1 107 ? -10.956 7.313 -0.883 1.00 79.44 107 LYS A CA 1
ATOM 846 C C . LYS A 1 107 ? -10.633 5.899 -0.405 1.00 79.44 107 LYS A C 1
ATOM 848 O O . LYS A 1 107 ? -11.315 4.930 -0.724 1.00 79.44 107 LYS A O 1
ATOM 853 N N . LYS A 1 108 ? -9.604 5.808 0.435 1.00 87.50 108 LYS A N 1
ATOM 854 C CA . LYS A 1 108 ? -9.188 4.598 1.150 1.00 87.50 108 LYS A CA 1
ATOM 855 C C . LYS A 1 108 ? -9.302 4.787 2.653 1.00 87.50 108 LYS A C 1
ATOM 857 O O . LYS A 1 108 ? -9.085 5.878 3.176 1.00 87.50 108 LYS A O 1
ATOM 862 N N . THR A 1 109 ? -9.618 3.701 3.340 1.00 90.19 109 THR A N 1
ATOM 863 C CA . THR A 1 109 ? -9.632 3.620 4.804 1.00 90.19 109 THR A CA 1
ATOM 864 C C . THR A 1 109 ? -8.846 2.385 5.233 1.00 90.19 109 THR A C 1
ATOM 866 O O . THR A 1 109 ? -8.419 1.594 4.392 1.00 90.19 109 THR A O 1
ATOM 869 N N . MET A 1 110 ? -8.667 2.167 6.537 1.00 91.25 110 MET A N 1
ATOM 870 C CA . MET A 1 110 ? -7.964 0.975 7.027 1.00 91.25 110 MET A CA 1
ATOM 871 C C . MET A 1 110 ? -8.572 -0.355 6.555 1.00 91.25 110 MET A C 1
ATOM 873 O O . MET A 1 110 ? -7.860 -1.354 6.493 1.00 91.25 110 MET A O 1
ATOM 877 N N . SER A 1 111 ? -9.863 -0.392 6.210 1.00 91.94 111 SER A N 1
ATOM 878 C CA . SER A 1 111 ? -10.519 -1.598 5.690 1.00 91.94 111 SER A CA 1
ATOM 879 C C . SER A 1 111 ? -10.242 -1.865 4.208 1.00 91.94 111 SER A C 1
ATOM 881 O O . SER A 1 111 ? -10.544 -2.957 3.736 1.00 91.94 111 SER A O 1
ATOM 883 N N . SER A 1 112 ? -9.658 -0.907 3.479 1.00 93.06 112 SER A N 1
ATOM 884 C CA . SER A 1 112 ? -9.295 -1.067 2.067 1.00 93.06 112 SER A CA 1
ATOM 885 C C . SER A 1 112 ? -8.086 -1.986 1.869 1.00 93.06 112 SER A C 1
ATOM 887 O O . SER A 1 112 ? -7.905 -2.532 0.787 1.00 93.06 112 SER A O 1
ATOM 889 N N . PHE A 1 113 ? -7.251 -2.150 2.896 1.00 95.00 113 PHE A N 1
ATOM 890 C CA . PHE A 1 113 ? -5.977 -2.851 2.790 1.00 95.00 113 PHE A CA 1
ATOM 891 C C . PHE A 1 113 ? -6.099 -4.346 3.082 1.00 95.00 113 PHE A C 1
ATOM 893 O O . PHE A 1 113 ? -6.720 -4.759 4.063 1.00 95.00 113 PHE A O 1
ATOM 900 N N . VAL A 1 114 ? -5.410 -5.157 2.278 1.00 96.38 114 VAL A N 1
ATOM 901 C CA . VAL A 1 114 ? -5.293 -6.607 2.461 1.00 96.38 114 VAL A CA 1
ATOM 902 C C . VAL A 1 114 ? -3.826 -7.031 2.386 1.00 96.38 114 VAL A C 1
ATOM 904 O O . VAL A 1 114 ? -3.051 -6.568 1.546 1.00 96.38 114 VAL A O 1
ATOM 907 N N . VAL A 1 115 ? -3.426 -7.945 3.274 1.00 95.69 115 VAL A N 1
ATOM 908 C CA . VAL A 1 115 ? -2.073 -8.516 3.280 1.00 95.69 115 VAL A CA 1
ATOM 909 C C . VAL A 1 115 ? -1.777 -9.194 1.942 1.00 95.69 115 VAL A C 1
ATOM 911 O O . VAL A 1 115 ? -2.568 -9.983 1.435 1.00 95.69 115 VAL A O 1
ATOM 914 N N . GLY A 1 116 ? -0.604 -8.904 1.380 1.00 93.06 116 GLY A 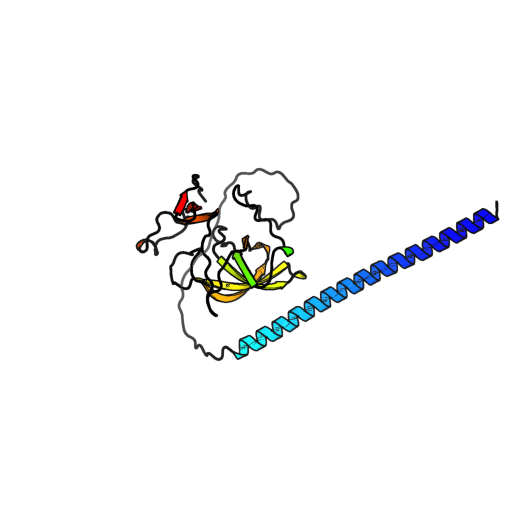N 1
ATOM 915 C CA . GLY A 1 116 ? -0.158 -9.432 0.093 1.00 93.06 116 GLY A CA 1
ATOM 916 C C . GLY A 1 116 ? -0.434 -8.518 -1.098 1.00 93.06 116 GLY A C 1
ATOM 917 O O . GLY A 1 116 ? 0.230 -8.688 -2.120 1.00 93.06 116 GLY A O 1
ATOM 918 N N . GLN A 1 117 ? -1.326 -7.531 -0.964 1.00 94.62 117 GLN A N 1
ATOM 919 C CA . GLN A 1 117 ? -1.551 -6.527 -2.003 1.00 94.62 117 GLN A CA 1
ATOM 920 C C . GLN A 1 117 ? -0.327 -5.638 -2.202 1.00 94.62 117 GLN A C 1
ATOM 922 O O . GLN A 1 117 ? 0.507 -5.479 -1.306 1.00 94.62 117 GLN A O 1
ATOM 927 N N . ILE A 1 118 ? -0.256 -5.026 -3.379 1.00 94.50 118 ILE A N 1
ATOM 928 C CA . ILE A 1 118 ? 0.749 -4.025 -3.715 1.00 94.50 118 ILE A CA 1
ATOM 929 C C . ILE A 1 118 ? 0.032 -2.714 -3.928 1.00 94.50 118 ILE A C 1
ATOM 931 O O . ILE A 1 118 ? -0.979 -2.671 -4.619 1.00 94.50 118 ILE A O 1
ATOM 935 N N . TRP A 1 119 ? 0.559 -1.663 -3.324 1.00 95.19 119 TRP A N 1
ATOM 936 C CA . TRP A 1 119 ? -0.051 -0.350 -3.366 1.00 95.19 119 TRP A CA 1
ATOM 937 C C . TRP A 1 119 ? 0.944 0.697 -3.836 1.00 95.19 119 TRP A C 1
ATOM 939 O O . TRP A 1 119 ? 2.148 0.596 -3.575 1.00 95.19 119 TRP A O 1
ATOM 949 N N . ALA A 1 120 ? 0.404 1.705 -4.511 1.00 93.06 120 ALA A N 1
ATOM 950 C CA . ALA A 1 120 ? 1.099 2.932 -4.829 1.00 93.06 120 ALA A CA 1
ATOM 951 C C . ALA A 1 120 ? 1.158 3.855 -3.613 1.00 93.06 120 ALA A C 1
ATOM 953 O O . ALA A 1 120 ? 0.195 3.968 -2.856 1.00 93.06 120 ALA A O 1
ATOM 954 N N . ILE A 1 121 ? 2.303 4.496 -3.427 1.00 92.75 121 ILE A N 1
ATOM 955 C CA . ILE A 1 121 ? 2.640 5.373 -2.310 1.00 92.75 121 ILE A CA 1
ATOM 956 C C . ILE A 1 121 ? 3.149 6.686 -2.899 1.00 92.75 121 ILE A C 1
ATOM 958 O O . ILE A 1 121 ? 3.922 6.686 -3.864 1.00 92.75 121 ILE A O 1
ATOM 962 N N . TYR A 1 122 ? 2.689 7.795 -2.327 1.00 88.62 122 TYR A N 1
ATOM 963 C CA . TYR A 1 122 ? 3.041 9.138 -2.773 1.00 88.62 122 TYR A CA 1
ATOM 964 C C . TYR A 1 122 ? 4.529 9.445 -2.567 1.00 88.62 122 TYR A C 1
ATOM 966 O O . TYR A 1 122 ? 5.099 9.142 -1.517 1.00 88.62 122 TYR A O 1
ATOM 974 N N . ASP A 1 123 ? 5.158 10.046 -3.579 1.00 84.69 123 ASP A N 1
ATOM 975 C CA . ASP A 1 123 ? 6.492 10.630 -3.461 1.00 84.69 123 ASP A CA 1
ATOM 976 C C . ASP A 1 123 ? 6.392 11.963 -2.708 1.00 84.69 123 ASP A C 1
ATOM 978 O O . ASP A 1 123 ? 5.722 12.871 -3.197 1.00 84.69 123 ASP A O 1
ATOM 982 N N . PRO A 1 124 ? 7.083 12.134 -1.566 1.00 82.06 124 PRO A N 1
ATOM 983 C CA . PRO A 1 124 ? 7.063 13.385 -0.808 1.00 82.06 124 PRO A CA 1
ATOM 984 C C . PRO A 1 124 ? 7.555 14.620 -1.578 1.00 82.06 124 PRO A C 1
ATOM 986 O O . PRO A 1 124 ? 7.460 15.733 -1.066 1.00 82.06 124 PRO A O 1
ATOM 989 N N . ARG A 1 125 ? 8.170 14.445 -2.756 1.00 79.44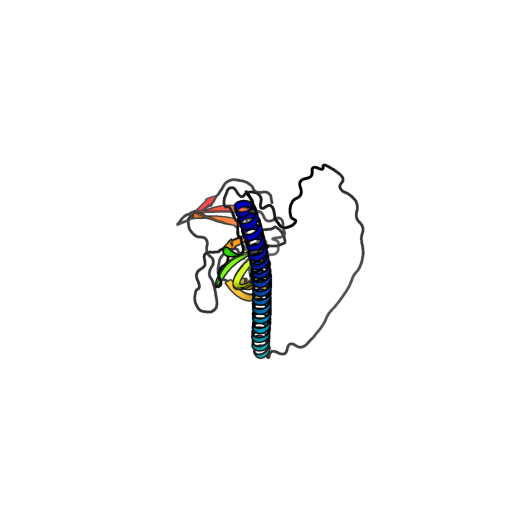 125 ARG A N 1
ATOM 990 C CA . ARG A 1 125 ? 8.687 15.549 -3.577 1.00 79.44 125 ARG A CA 1
ATOM 991 C C . ARG A 1 125 ? 7.597 16.309 -4.327 1.00 79.44 125 ARG A C 1
ATOM 993 O O . ARG A 1 125 ? 7.743 17.515 -4.498 1.00 79.44 125 ARG A O 1
ATOM 1000 N N . ASP A 1 126 ? 6.588 15.608 -4.832 1.00 76.25 126 ASP A N 1
ATOM 1001 C CA . ASP A 1 126 ? 5.559 16.180 -5.713 1.00 76.25 126 ASP A CA 1
ATOM 1002 C C . ASP A 1 126 ? 4.207 15.448 -5.649 1.00 76.25 126 ASP A C 1
ATOM 1004 O O . ASP A 1 126 ? 3.384 15.595 -6.549 1.00 76.25 126 ASP A O 1
ATOM 1008 N N . ASP A 1 127 ? 3.987 14.647 -4.604 1.00 80.06 127 ASP A N 1
ATOM 1009 C CA . ASP A 1 127 ? 2.745 13.919 -4.329 1.00 80.06 127 ASP A CA 1
ATOM 1010 C C . ASP A 1 127 ? 2.292 12.984 -5.463 1.00 80.06 127 ASP A C 1
ATOM 1012 O O . ASP A 1 127 ? 1.127 12.595 -5.550 1.00 80.06 127 ASP A O 1
ATOM 1016 N N . MET A 1 128 ? 3.216 12.550 -6.327 1.00 81.44 128 MET A N 1
ATOM 1017 C CA . MET A 1 128 ? 2.917 11.554 -7.355 1.00 81.44 128 MET A CA 1
ATOM 1018 C C . MET A 1 128 ? 3.103 10.129 -6.816 1.00 81.44 128 MET A C 1
ATOM 1020 O O . MET A 1 128 ? 4.157 9.820 -6.251 1.00 81.44 128 MET A O 1
ATOM 1024 N N . PRO A 1 129 ? 2.145 9.211 -7.035 1.00 86.44 129 PRO A N 1
ATOM 1025 C CA . PRO A 1 129 ? 2.163 7.861 -6.470 1.00 86.44 129 PRO A CA 1
ATOM 1026 C C . PRO A 1 129 ? 3.081 6.902 -7.252 1.00 86.44 129 PRO A C 1
ATOM 1028 O O . PRO A 1 129 ? 2.626 5.976 -7.922 1.00 86.44 129 PRO A O 1
ATOM 1031 N N . ARG A 1 130 ? 4.396 7.138 -7.196 1.00 82.88 130 ARG A N 1
ATOM 1032 C CA . ARG A 1 130 ? 5.420 6.409 -7.976 1.00 82.88 130 ARG A CA 1
ATOM 1033 C C . ARG A 1 130 ? 6.214 5.373 -7.176 1.00 82.88 130 ARG A C 1
ATOM 1035 O O . ARG A 1 130 ? 7.000 4.632 -7.761 1.00 82.88 130 ARG A O 1
ATOM 1042 N N . PHE A 1 131 ? 6.060 5.338 -5.853 1.00 89.25 131 PHE A N 1
ATOM 1043 C CA . PHE A 1 131 ? 6.684 4.310 -5.025 1.00 89.25 131 PHE A CA 1
ATOM 1044 C C . PHE A 1 131 ? 5.721 3.159 -4.792 1.00 89.25 131 PHE A C 1
ATOM 1046 O O . PHE A 1 131 ? 4.533 3.381 -4.585 1.00 89.25 131 PHE A O 1
ATOM 1053 N N . TYR A 1 132 ? 6.238 1.931 -4.782 1.00 93.25 132 TYR A N 1
ATOM 1054 C CA . TYR A 1 132 ? 5.423 0.728 -4.628 1.00 93.25 132 TYR A CA 1
ATOM 1055 C C . TYR A 1 132 ? 5.873 -0.085 -3.435 1.00 93.25 132 TYR A C 1
ATOM 1057 O O . TYR A 1 132 ? 7.069 -0.221 -3.179 1.00 93.25 132 TYR A O 1
ATOM 1065 N N . ALA A 1 133 ? 4.916 -0.662 -2.718 1.00 95.38 133 ALA A N 1
ATOM 1066 C CA . ALA A 1 133 ? 5.221 -1.578 -1.635 1.00 95.38 133 ALA A CA 1
ATOM 1067 C C . ALA A 1 133 ? 4.169 -2.679 -1.521 1.00 95.38 133 ALA A C 1
ATOM 1069 O O . ALA A 1 133 ? 2.982 -2.465 -1.769 1.00 95.38 133 ALA A O 1
ATOM 1070 N N . LYS A 1 134 ? 4.627 -3.871 -1.136 1.00 95.88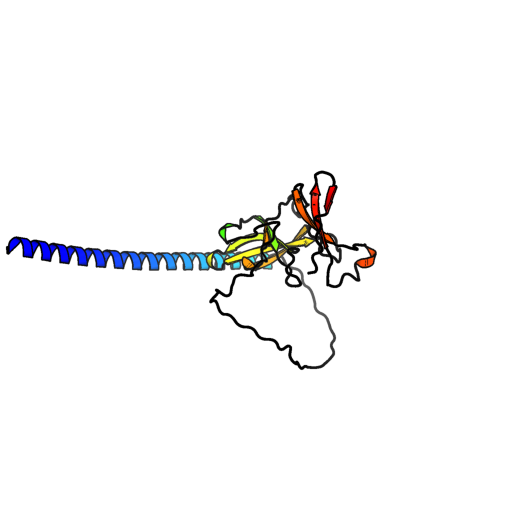 134 LYS A N 1
ATOM 1071 C CA . LYS A 1 134 ? 3.770 -5.006 -0.810 1.00 95.88 134 LYS A CA 1
ATOM 1072 C C . LYS A 1 134 ? 3.418 -4.962 0.669 1.00 95.88 134 LYS A C 1
ATOM 1074 O O . LYS A 1 134 ? 4.317 -4.914 1.504 1.00 95.88 134 LYS A O 1
ATOM 1079 N N . ILE A 1 135 ? 2.138 -5.092 0.991 1.00 97.19 135 ILE A N 1
ATOM 1080 C CA . ILE A 1 135 ? 1.664 -5.189 2.370 1.00 97.19 135 ILE A CA 1
ATOM 1081 C C . ILE A 1 135 ? 2.033 -6.559 2.940 1.00 97.19 135 ILE A C 1
ATOM 1083 O O . ILE A 1 135 ? 1.749 -7.609 2.349 1.00 97.19 135 ILE A O 1
ATOM 1087 N N . ASN A 1 136 ? 2.677 -6.549 4.101 1.00 96.50 136 ASN A N 1
ATOM 1088 C CA . ASN A 1 136 ? 2.999 -7.750 4.862 1.00 96.50 136 ASN A CA 1
ATOM 1089 C C . ASN A 1 136 ? 2.089 -7.893 6.076 1.00 96.50 136 ASN A C 1
ATOM 1091 O O . ASN A 1 136 ? 1.676 -9.011 6.376 1.00 96.50 136 ASN A O 1
ATOM 1095 N N . ARG A 1 137 ? 1.775 -6.782 6.756 1.00 95.81 137 ARG A N 1
ATOM 1096 C CA . ARG A 1 137 ? 0.949 -6.755 7.972 1.00 95.81 137 ARG A CA 1
ATOM 1097 C C . ARG A 1 137 ? 0.174 -5.449 8.081 1.00 95.81 137 ARG A C 1
ATOM 1099 O O . ARG A 1 137 ? 0.594 -4.430 7.536 1.00 95.81 137 ARG A O 1
ATOM 1106 N N . ILE A 1 138 ? -0.940 -5.489 8.804 1.00 96.62 138 ILE A N 1
ATOM 1107 C CA . ILE A 1 138 ? -1.830 -4.346 9.023 1.00 96.62 138 ILE A CA 1
ATOM 1108 C C . ILE A 1 138 ? -2.015 -4.178 10.529 1.00 96.62 138 ILE A C 1
ATOM 1110 O O . ILE A 1 138 ? -2.544 -5.079 11.173 1.00 96.62 138 ILE A O 1
ATOM 1114 N N . PHE A 1 139 ? -1.624 -3.023 11.064 1.00 95.12 139 PHE A N 1
ATOM 1115 C CA . PHE A 1 139 ? -1.782 -2.668 12.474 1.00 95.12 139 PHE A CA 1
ATOM 1116 C C . PHE A 1 139 ? -2.949 -1.687 12.609 1.00 95.12 139 PHE A C 1
ATOM 1118 O O . PHE A 1 139 ? -2.801 -0.483 12.369 1.00 95.12 139 PHE A O 1
ATOM 1125 N N . LYS A 1 140 ? -4.139 -2.201 12.942 1.00 91.00 140 LYS A N 1
ATOM 1126 C CA . LYS A 1 140 ? -5.375 -1.398 12.974 1.00 91.00 140 LYS A CA 1
ATOM 1127 C C . LYS A 1 140 ? -5.365 -0.346 14.079 1.00 91.00 140 LYS A C 1
ATOM 1129 O O . LYS A 1 140 ? -5.689 0.801 13.794 1.00 91.00 140 LYS A O 1
ATOM 1134 N N . SER A 1 141 ? -4.936 -0.708 15.287 1.00 91.12 141 SER A N 1
ATOM 1135 C CA . SER A 1 141 ? -4.819 0.204 16.438 1.00 91.12 141 SER A CA 1
ATOM 1136 C C . SER A 1 141 ? -3.910 1.403 16.142 1.00 91.12 141 SER A C 1
ATOM 1138 O O . SER A 1 141 ? -4.185 2.528 16.547 1.00 91.12 141 SER A O 1
ATOM 1140 N N . ARG A 1 142 ? -2.849 1.174 15.361 1.00 92.12 142 ARG A N 1
ATOM 1141 C CA . ARG A 1 142 ? -1.835 2.176 15.001 1.00 92.12 142 ARG A CA 1
ATOM 1142 C C . ARG A 1 142 ? -2.087 2.871 13.662 1.00 92.12 142 ARG A C 1
ATOM 1144 O O . ARG A 1 142 ? -1.255 3.677 13.252 1.00 92.12 142 ARG A O 1
ATOM 1151 N N . LEU A 1 143 ? -3.165 2.524 12.951 1.00 94.31 143 LEU A N 1
ATOM 1152 C CA . LEU A 1 143 ? -3.493 3.042 11.615 1.00 94.31 143 LEU A CA 1
ATOM 1153 C C . LEU A 1 143 ? -2.295 2.998 10.636 1.00 94.31 143 LEU A C 1
ATOM 1155 O O . LEU A 1 143 ? -2.038 3.948 9.886 1.00 94.31 143 LEU A O 1
ATOM 1159 N N . SER A 1 144 ? -1.531 1.901 10.679 1.00 95.69 144 SER A N 1
ATOM 1160 C CA . SER A 1 144 ? -0.264 1.739 9.953 1.00 95.69 144 SER A CA 1
ATOM 1161 C C . SER A 1 144 ? -0.105 0.341 9.358 1.00 95.69 144 SER A C 1
ATOM 1163 O O . SER A 1 144 ? -0.807 -0.602 9.729 1.00 95.69 144 SER A O 1
ATOM 1165 N N . LEU A 1 145 ? 0.810 0.215 8.400 1.00 97.69 145 LEU A N 1
ATOM 1166 C CA . LEU A 1 145 ? 1.057 -1.007 7.646 1.00 97.69 145 LEU A CA 1
ATOM 1167 C C . LEU A 1 145 ? 2.547 -1.317 7.612 1.00 97.69 145 LEU A C 1
ATOM 1169 O O . LEU A 1 145 ? 3.352 -0.448 7.281 1.00 97.69 145 LEU A O 1
ATOM 1173 N N . GLU A 1 146 ? 2.905 -2.567 7.897 1.00 97.94 146 GLU A N 1
ATOM 1174 C CA . GLU A 1 146 ? 4.237 -3.079 7.579 1.00 97.94 146 GLU A CA 1
ATOM 1175 C C . GLU A 1 146 ? 4.265 -3.484 6.109 1.00 97.94 146 GLU A C 1
ATOM 1177 O O . GLU A 1 146 ? 3.461 -4.311 5.657 1.00 97.94 146 GLU A O 1
ATOM 1182 N N . VAL A 1 147 ? 5.218 -2.935 5.365 1.00 97.62 147 VAL A N 1
ATOM 1183 C CA . VAL A 1 147 ? 5.343 -3.149 3.929 1.00 97.62 147 VAL A CA 1
ATOM 1184 C C . VAL A 1 147 ? 6.769 -3.477 3.530 1.00 97.62 147 VAL A C 1
ATOM 1186 O O . VAL A 1 147 ? 7.717 -3.042 4.172 1.00 97.62 147 VAL A O 1
ATOM 1189 N N . THR A 1 148 ? 6.932 -4.215 2.435 1.00 96.50 148 THR A N 1
ATOM 1190 C CA . THR A 1 148 ? 8.219 -4.365 1.750 1.00 96.50 148 THR A CA 1
ATOM 1191 C C . THR A 1 148 ? 8.218 -3.516 0.492 1.00 96.50 148 THR A C 1
ATOM 1193 O O . THR A 1 148 ? 7.395 -3.732 -0.401 1.00 96.50 148 THR A O 1
ATOM 1196 N N . TRP A 1 149 ? 9.164 -2.584 0.404 1.00 94.88 149 TRP A N 1
ATOM 1197 C CA . TRP A 1 149 ? 9.354 -1.725 -0.758 1.00 94.88 149 TRP A CA 1
ATOM 1198 C C . TRP A 1 149 ? 9.657 -2.539 -2.013 1.00 94.88 149 TRP A C 1
ATOM 1200 O O . TRP A 1 149 ? 10.405 -3.515 -1.976 1.00 94.88 149 TRP A O 1
ATOM 1210 N N . LEU A 1 150 ? 9.107 -2.114 -3.142 1.00 91.69 150 LEU A N 1
ATOM 1211 C CA . LEU A 1 150 ? 9.444 -2.623 -4.461 1.00 91.69 150 LEU A CA 1
ATOM 1212 C C . LEU A 1 150 ? 10.516 -1.719 -5.067 1.00 91.69 150 LEU A C 1
ATOM 1214 O O . LEU A 1 150 ? 10.317 -0.518 -5.224 1.00 91.69 150 LEU A O 1
ATOM 1218 N N . ARG A 1 151 ? 11.661 -2.303 -5.418 1.00 87.94 151 ARG A N 1
ATOM 1219 C CA . ARG A 1 151 ? 12.745 -1.610 -6.116 1.00 87.94 151 ARG A CA 1
ATOM 1220 C C . ARG A 1 151 ? 12.695 -1.955 -7.587 1.00 87.94 151 ARG A C 1
ATOM 1222 O O . ARG A 1 151 ? 12.603 -3.129 -7.944 1.00 87.94 151 ARG A O 1
ATOM 1229 N N . TYR A 1 152 ? 12.750 -0.942 -8.434 1.00 81.00 152 TYR A N 1
ATOM 1230 C CA . TYR A 1 152 ? 12.874 -1.158 -9.865 1.00 81.00 152 TYR A CA 1
ATOM 1231 C C . TYR A 1 152 ? 14.200 -1.884 -10.145 1.00 81.00 152 TYR A C 1
ATOM 1233 O O . TYR A 1 152 ? 15.224 -1.570 -9.536 1.00 81.00 152 TYR A O 1
ATOM 1241 N N . ARG A 1 153 ? 14.151 -2.953 -10.951 1.00 70.06 153 ARG A N 1
ATOM 1242 C CA . ARG A 1 153 ? 15.307 -3.842 -11.152 1.00 70.06 153 ARG A CA 1
ATOM 1243 C C . ARG A 1 153 ? 16.378 -3.204 -12.031 1.00 70.06 153 ARG A C 1
ATOM 1245 O O . ARG A 1 153 ? 17.555 -3.470 -11.809 1.00 70.06 153 ARG A O 1
ATOM 1252 N N . ASP A 1 154 ? 15.961 -2.447 -13.035 1.00 64.50 154 ASP A N 1
ATOM 1253 C CA . ASP A 1 154 ? 16.875 -1.835 -13.985 1.00 64.50 154 ASP A CA 1
ATOM 1254 C C . ASP A 1 154 ? 17.269 -0.464 -13.425 1.00 64.50 154 ASP A C 1
ATOM 1256 O O . ASP A 1 154 ? 16.417 0.287 -12.969 1.00 64.50 154 ASP A O 1
ATOM 1260 N N . GLU A 1 155 ? 18.561 -0.153 -13.345 1.00 53.50 155 GLU A N 1
ATOM 1261 C CA . GLU A 1 155 ? 19.070 1.087 -12.736 1.00 53.50 155 GLU A CA 1
ATOM 1262 C C . GLU A 1 155 ? 18.815 2.302 -13.647 1.00 53.50 155 GLU A C 1
ATOM 1264 O O . GLU A 1 155 ? 19.733 2.975 -14.108 1.00 53.50 155 GLU A O 1
ATOM 1269 N N . GLU A 1 156 ? 17.551 2.574 -13.963 1.00 54.75 156 GLU A N 1
ATOM 1270 C CA . GLU A 1 156 ? 17.144 3.782 -14.667 1.00 54.75 156 GLU A CA 1
ATOM 1271 C C . GLU A 1 156 ? 16.986 4.916 -13.647 1.00 54.75 156 GLU A C 1
ATOM 1273 O O . GLU A 1 156 ? 16.352 4.767 -12.602 1.00 54.75 156 GLU A O 1
ATOM 1278 N N . SER A 1 157 ? 17.582 6.073 -13.941 1.00 52.47 157 SER A N 1
ATOM 1279 C CA . SER A 1 157 ? 17.585 7.250 -13.059 1.00 52.47 157 SER A CA 1
ATOM 1280 C C . SER A 1 157 ? 16.215 7.919 -12.899 1.00 52.47 157 SER A C 1
ATOM 1282 O O . SER A 1 157 ? 16.075 8.854 -12.108 1.00 52.47 157 SER A O 1
ATOM 1284 N N . VAL A 1 158 ? 15.205 7.459 -13.640 1.00 56.28 158 VAL A N 1
ATOM 1285 C CA . VAL A 1 158 ? 13.839 7.976 -13.584 1.00 56.28 158 VAL A CA 1
ATOM 1286 C C . VAL A 1 158 ? 12.937 6.933 -12.936 1.00 56.28 158 VAL A C 1
ATOM 1288 O O . VAL A 1 158 ? 12.984 5.768 -13.328 1.00 56.28 158 VAL A O 1
ATOM 1291 N N . PRO A 1 159 ? 12.109 7.325 -11.949 1.00 58.00 159 PRO A N 1
ATOM 1292 C CA . PRO A 1 159 ? 11.162 6.412 -11.334 1.00 58.00 159 PRO A CA 1
ATOM 1293 C C . PRO A 1 159 ? 10.157 5.944 -12.387 1.00 58.00 159 PRO A C 1
ATOM 1295 O O . PRO A 1 159 ? 9.278 6.696 -12.809 1.00 58.00 159 PRO A O 1
ATOM 1298 N N . VAL A 1 160 ? 10.305 4.695 -12.824 1.00 68.31 160 VAL A N 1
ATOM 1299 C CA . VAL A 1 160 ? 9.356 4.063 -13.735 1.00 68.31 160 VAL A CA 1
ATOM 1300 C C . VAL A 1 160 ? 8.218 3.478 -12.906 1.00 68.31 160 VAL A C 1
ATOM 1302 O O . VAL A 1 160 ? 8.422 2.636 -12.033 1.00 68.31 160 VAL A O 1
ATOM 1305 N N . ALA A 1 161 ? 7.005 3.937 -13.198 1.00 73.31 161 ALA A N 1
ATOM 1306 C CA . ALA A 1 161 ? 5.770 3.502 -12.552 1.00 73.31 161 ALA A CA 1
ATOM 1307 C C . ALA A 1 161 ? 5.313 2.085 -12.988 1.00 73.31 161 ALA A C 1
ATOM 1309 O O . ALA A 1 161 ? 4.358 1.514 -12.466 1.00 73.31 161 ALA A O 1
ATOM 1310 N N . CYS A 1 162 ? 5.985 1.477 -13.961 1.00 81.31 162 CYS A N 1
ATOM 1311 C CA . CYS A 1 162 ? 5.665 0.150 -14.474 1.00 81.31 162 CYS A CA 1
ATOM 1312 C C . CYS A 1 162 ? 6.934 -0.651 -14.789 1.00 81.31 162 CYS A C 1
ATOM 1314 O O . CYS A 1 162 ? 8.039 -0.121 -14.832 1.00 81.31 162 CYS A O 1
ATOM 1316 N N . GLY A 1 163 ? 6.790 -1.959 -14.987 1.00 83.38 163 GLY A N 1
ATOM 1317 C CA . GLY A 1 163 ? 7.887 -2.870 -15.285 1.00 83.38 163 GLY A CA 1
ATOM 1318 C C . GLY A 1 163 ? 8.170 -3.862 -14.163 1.00 83.38 163 GLY A C 1
ATOM 1319 O O . GLY A 1 163 ? 7.263 -4.341 -13.475 1.00 83.38 163 GLY A O 1
ATOM 1320 N N . ARG A 1 164 ? 9.439 -4.267 -14.044 1.00 87.06 164 ARG A N 1
ATOM 1321 C CA . ARG A 1 164 ? 9.874 -5.372 -13.180 1.00 87.06 164 ARG A CA 1
ATOM 1322 C C . ARG A 1 164 ? 10.484 -4.845 -11.889 1.00 87.06 164 ARG A C 1
ATOM 1324 O O . ARG A 1 164 ? 11.526 -4.197 -11.899 1.00 87.06 164 ARG A O 1
ATOM 1331 N N . PHE A 1 165 ? 9.891 -5.249 -10.776 1.00 88.88 165 PHE A N 1
ATOM 1332 C CA . PHE A 1 165 ? 10.309 -4.850 -9.442 1.00 88.88 165 PHE A CA 1
ATOM 1333 C C . PHE A 1 165 ? 10.830 -6.043 -8.647 1.00 88.88 165 PHE A C 1
ATOM 1335 O O . PHE A 1 165 ? 10.319 -7.159 -8.765 1.00 88.88 165 PHE A O 1
ATOM 1342 N N . THR A 1 166 ? 11.845 -5.814 -7.825 1.00 90.62 166 THR A N 1
ATOM 1343 C CA . THR A 1 166 ? 12.343 -6.746 -6.810 1.00 90.62 166 THR A CA 1
ATOM 1344 C C . THR A 1 166 ? 11.909 -6.287 -5.423 1.00 90.62 166 THR A C 1
ATOM 1346 O O . THR A 1 166 ? 11.587 -5.121 -5.207 1.00 90.62 166 THR A O 1
ATOM 1349 N N . TYR A 1 167 ? 11.883 -7.210 -4.468 1.00 90.94 167 TYR A N 1
ATOM 1350 C CA . TYR A 1 167 ? 11.580 -6.882 -3.078 1.00 90.94 167 TYR A CA 1
ATOM 1351 C C . TYR A 1 167 ? 12.810 -6.272 -2.393 1.00 90.94 167 TYR A C 1
ATOM 1353 O O . TYR A 1 167 ? 13.908 -6.825 -2.466 1.00 90.94 167 TYR A O 1
ATOM 1361 N N . GLY A 1 168 ? 12.618 -5.117 -1.762 1.00 92.19 168 GLY A N 1
ATOM 1362 C CA . GLY A 1 168 ? 13.628 -4.337 -1.059 1.00 92.19 168 GLY A CA 1
ATOM 1363 C C . GLY A 1 168 ? 13.516 -4.453 0.461 1.00 92.19 168 GLY A C 1
ATOM 1364 O O . GLY A 1 168 ? 13.316 -5.536 1.005 1.00 92.19 168 GLY A O 1
ATOM 1365 N N . SER A 1 169 ? 13.696 -3.324 1.149 1.00 93.81 169 SER A N 1
ATOM 1366 C CA . SER A 1 169 ? 13.608 -3.224 2.609 1.00 93.81 169 SER A CA 1
ATOM 1367 C C . SER A 1 169 ? 12.164 -3.262 3.106 1.00 93.81 169 SER A C 1
ATOM 1369 O O . SER A 1 169 ? 11.237 -2.907 2.377 1.00 93.81 169 SER A O 1
ATOM 1371 N N . THR A 1 170 ? 11.997 -3.659 4.365 1.00 96.62 170 THR A N 1
ATOM 1372 C CA . THR A 1 170 ? 10.716 -3.611 5.076 1.00 96.62 170 THR A CA 1
ATOM 1373 C C . THR A 1 170 ? 10.658 -2.384 5.979 1.00 96.62 170 THR A C 1
ATOM 1375 O O . THR A 1 170 ? 11.655 -2.049 6.617 1.00 96.62 170 THR A O 1
ATOM 1378 N N . GLU A 1 171 ? 9.504 -1.728 6.031 1.00 96.56 171 GLU A N 1
ATOM 1379 C CA . GLU A 1 171 ? 9.254 -0.525 6.826 1.00 96.56 171 GLU A CA 1
ATOM 1380 C C . GLU A 1 171 ? 7.790 -0.479 7.288 1.00 96.56 171 GLU A C 1
ATOM 1382 O O . GLU A 1 171 ? 6.927 -1.117 6.688 1.00 96.56 171 GLU A O 1
ATOM 1387 N N . THR A 1 172 ? 7.498 0.262 8.361 1.00 97.31 172 THR A N 1
ATOM 1388 C CA . THR A 1 172 ? 6.120 0.540 8.797 1.00 97.31 172 THR A CA 1
ATOM 1389 C C . THR A 1 172 ? 5.730 1.958 8.399 1.00 97.31 172 THR A C 1
ATOM 1391 O O . THR A 1 172 ? 6.394 2.910 8.799 1.00 97.31 172 THR A O 1
ATOM 1394 N N . LEU A 1 173 ? 4.639 2.099 7.648 1.00 95.81 173 LEU A N 1
ATOM 1395 C CA . LEU A 1 173 ? 4.151 3.377 7.127 1.00 95.81 173 LEU A CA 1
ATOM 1396 C C . LEU A 1 173 ? 2.738 3.678 7.635 1.00 95.81 173 LEU A C 1
ATOM 1398 O O . LEU A 1 173 ? 1.940 2.766 7.852 1.00 95.81 173 LEU A O 1
ATOM 1402 N N . SER A 1 174 ? 2.409 4.962 7.790 1.00 95.31 174 SER A N 1
ATOM 1403 C CA . SER A 1 174 ? 1.026 5.397 8.036 1.00 95.31 174 SER A CA 1
ATOM 1404 C C . SER A 1 174 ? 0.143 5.067 6.833 1.00 95.31 174 SER A C 1
ATOM 1406 O O . SER A 1 174 ? 0.555 5.262 5.694 1.00 95.31 174 SER A O 1
ATOM 1408 N N . HIS A 1 175 ? -1.096 4.632 7.064 1.00 92.94 175 HIS A N 1
ATOM 1409 C CA . HIS A 1 175 ? -2.040 4.324 5.983 1.00 92.94 175 HIS A CA 1
ATOM 1410 C C . HIS A 1 175 ? -2.361 5.518 5.064 1.00 92.94 175 HIS A C 1
ATOM 1412 O O . HIS A 1 175 ? -2.803 5.329 3.930 1.00 92.94 175 HIS A O 1
ATOM 1418 N N . LEU A 1 176 ? -2.122 6.747 5.533 1.00 91.88 176 LEU A N 1
ATOM 1419 C CA . LEU A 1 176 ? -2.376 7.974 4.777 1.00 91.88 176 LEU A CA 1
ATOM 1420 C C . LEU A 1 176 ? -1.408 8.177 3.601 1.00 91.88 176 LEU A C 1
ATOM 1422 O O . LEU A 1 176 ? -1.745 8.913 2.677 1.00 91.88 17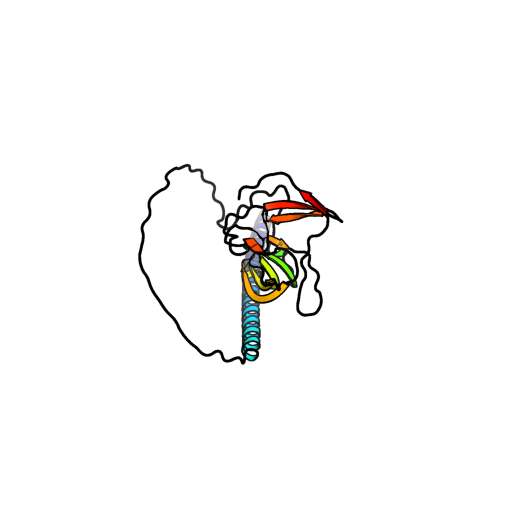6 LEU A O 1
ATOM 1426 N N . THR A 1 177 ? -0.237 7.528 3.608 1.00 92.62 177 THR A N 1
ATOM 1427 C CA . THR A 1 177 ? 0.778 7.678 2.545 1.00 92.62 177 THR A CA 1
ATOM 1428 C C . THR A 1 177 ? 0.448 6.887 1.280 1.00 92.62 177 THR A C 1
ATOM 1430 O O . THR A 1 177 ? 1.023 7.131 0.218 1.00 92.62 177 THR A O 1
ATOM 1433 N N . PHE A 1 178 ? -0.477 5.936 1.385 1.00 93.31 178 PHE A N 1
ATOM 1434 C CA . PHE A 1 178 ? -0.908 5.093 0.282 1.00 93.31 178 PHE A CA 1
ATOM 1435 C C . PHE A 1 178 ? -1.869 5.868 -0.623 1.00 93.31 178 PHE A C 1
ATOM 1437 O O . PHE A 1 178 ? -2.602 6.742 -0.166 1.00 93.31 178 PHE A O 1
ATOM 1444 N N . SER A 1 179 ? -1.873 5.544 -1.910 1.00 91.62 179 SER A N 1
ATOM 1445 C CA . SER A 1 179 ? -2.756 6.125 -2.920 1.00 91.62 179 SER A CA 1
ATOM 1446 C C . SER A 1 179 ? -3.831 5.115 -3.315 1.00 91.62 179 SER A C 1
ATOM 1448 O O . SER A 1 179 ? -4.978 5.250 -2.894 1.00 91.62 179 SER A O 1
ATOM 1450 N N . HIS A 1 180 ? -3.448 4.070 -4.052 1.00 90.75 180 HIS A N 1
ATOM 1451 C CA . HIS A 1 180 ? -4.352 3.055 -4.588 1.00 90.75 180 HIS A CA 1
ATOM 1452 C C . HIS A 1 180 ? -3.669 1.690 -4.706 1.00 90.75 180 HIS A C 1
ATOM 1454 O O . HIS A 1 180 ? -2.438 1.591 -4.731 1.00 90.75 180 HIS A O 1
ATOM 1460 N N . GLU A 1 181 ? -4.477 0.634 -4.776 1.00 91.88 181 GLU A N 1
ATOM 1461 C CA . GLU A 1 181 ? -4.005 -0.721 -5.047 1.00 91.88 181 GLU A CA 1
ATOM 1462 C C . GLU A 1 181 ? -3.571 -0.855 -6.510 1.00 91.88 181 GLU A C 1
ATOM 1464 O O . GLU A 1 181 ? -4.249 -0.389 -7.424 1.00 91.88 181 GLU A O 1
ATOM 1469 N N . LEU A 1 182 ? -2.455 -1.545 -6.733 1.00 88.88 182 LEU A N 1
ATOM 1470 C CA . LEU A 1 182 ? -1.948 -1.867 -8.057 1.00 88.88 182 LEU A CA 1
ATOM 1471 C C . LEU A 1 182 ? -2.256 -3.310 -8.421 1.00 88.88 182 LEU A C 1
ATOM 1473 O O . LEU A 1 182 ? -1.911 -4.262 -7.706 1.00 88.88 182 LEU A O 1
ATOM 1477 N N . GLN A 1 183 ? -2.802 -3.485 -9.620 1.00 86.75 183 GLN A N 1
ATOM 1478 C CA . GLN A 1 183 ? -2.883 -4.803 -10.217 1.00 86.75 183 GLN A CA 1
ATOM 1479 C C . GLN A 1 183 ? -1.483 -5.255 -10.635 1.00 86.75 183 GLN A C 1
ATOM 1481 O O . GLN A 1 183 ? -0.773 -4.581 -11.379 1.00 86.75 183 GLN A O 1
ATOM 1486 N N . HIS A 1 184 ? -1.082 -6.431 -10.165 1.00 85.31 184 HIS A N 1
ATOM 1487 C CA . HIS A 1 184 ? 0.264 -6.938 -10.378 1.00 85.31 184 HIS A CA 1
ATOM 1488 C C . HIS A 1 184 ? 0.251 -8.410 -10.774 1.00 85.31 184 HIS A C 1
ATOM 1490 O O . HIS A 1 184 ? -0.687 -9.155 -10.488 1.00 85.31 184 HIS A O 1
ATOM 1496 N N . VAL A 1 185 ? 1.323 -8.840 -11.436 1.00 83.25 185 VAL A N 1
ATOM 1497 C CA . VAL A 1 185 ? 1.556 -10.243 -11.771 1.00 83.25 185 VAL A CA 1
ATOM 1498 C C . VAL A 1 185 ? 2.812 -10.703 -11.049 1.00 83.25 185 VAL A C 1
ATOM 1500 O O . VAL A 1 185 ? 3.920 -10.246 -11.340 1.00 83.25 185 VAL A O 1
ATOM 1503 N N . VAL A 1 186 ? 2.645 -11.633 -10.112 1.00 81.12 186 VAL A N 1
ATOM 1504 C CA . VAL A 1 186 ? 3.773 -12.325 -9.485 1.00 81.12 186 VAL A CA 1
ATOM 1505 C C . VAL A 1 186 ? 4.362 -13.289 -10.510 1.00 81.12 186 VAL A C 1
ATOM 1507 O O . VAL A 1 186 ? 3.669 -14.173 -11.016 1.00 81.12 186 VAL A O 1
ATOM 1510 N N . ARG A 1 187 ? 5.642 -13.119 -10.851 1.00 71.38 187 ARG A N 1
ATOM 1511 C CA . ARG A 1 187 ? 6.338 -14.000 -11.795 1.00 71.38 187 ARG A CA 1
ATOM 1512 C C . ARG A 1 187 ? 7.582 -14.577 -11.126 1.00 71.38 187 ARG A C 1
ATOM 1514 O O . ARG A 1 187 ? 8.587 -13.901 -10.940 1.00 71.38 187 ARG A O 1
ATOM 1521 N N . GLY A 1 188 ? 7.521 -15.860 -10.774 1.00 68.88 188 GLY A N 1
ATOM 1522 C CA . GLY A 1 188 ? 8.584 -16.532 -10.021 1.00 68.88 188 GLY A CA 1
ATOM 1523 C C . GLY A 1 188 ? 8.660 -16.078 -8.558 1.00 68.88 188 GLY A C 1
ATOM 1524 O O . GLY A 1 188 ? 7.728 -15.475 -8.039 1.00 68.88 188 GLY A O 1
ATOM 1525 N N . ARG A 1 189 ? 9.766 -16.396 -7.869 1.00 72.06 189 ARG A N 1
ATOM 1526 C CA . ARG A 1 189 ? 9.897 -16.154 -6.416 1.00 72.06 189 ARG A CA 1
ATOM 1527 C C . ARG A 1 189 ? 10.349 -14.739 -6.034 1.00 72.06 189 ARG A C 1
ATOM 1529 O O . ARG A 1 189 ? 10.135 -14.337 -4.899 1.00 72.06 189 ARG A O 1
ATOM 1536 N N . ASN A 1 190 ? 10.988 -14.000 -6.947 1.00 80.31 190 ASN A N 1
ATOM 1537 C CA . ASN A 1 190 ? 11.825 -12.849 -6.563 1.00 80.31 190 ASN A CA 1
ATOM 1538 C C . ASN A 1 190 ? 11.481 -11.538 -7.283 1.00 80.31 190 ASN A C 1
ATOM 1540 O O . ASN A 1 190 ? 12.203 -10.554 -7.116 1.00 80.31 190 ASN A O 1
ATOM 1544 N N . PHE A 1 191 ? 10.459 -11.513 -8.140 1.00 84.56 191 PHE A N 1
ATOM 1545 C CA . PHE A 1 191 ? 10.065 -10.277 -8.804 1.00 84.56 191 PHE A CA 1
ATOM 1546 C C . PHE A 1 191 ? 8.571 -10.208 -9.084 1.00 84.56 191 PHE A C 1
ATOM 1548 O O . PHE A 1 191 ? 7.895 -11.214 -9.307 1.00 84.56 191 PHE A O 1
ATOM 1555 N N . VAL A 1 192 ? 8.092 -8.974 -9.107 1.00 89.00 192 VAL A N 1
ATOM 1556 C CA . VAL A 1 192 ? 6.729 -8.613 -9.464 1.00 89.00 192 VAL A CA 1
ATOM 1557 C C . VAL A 1 192 ? 6.767 -7.789 -10.735 1.00 89.00 192 VAL A C 1
ATOM 1559 O O . VAL A 1 192 ? 7.731 -7.072 -11.000 1.00 89.00 192 VAL A O 1
ATOM 1562 N N . THR A 1 193 ? 5.731 -7.915 -11.549 1.00 88.12 193 THR A N 1
ATOM 1563 C CA . THR A 1 193 ? 5.524 -7.044 -12.697 1.00 88.12 193 THR A CA 1
ATOM 1564 C C . THR A 1 193 ? 4.257 -6.226 -12.495 1.00 88.12 193 THR A C 1
ATOM 1566 O O . THR A 1 193 ? 3.195 -6.799 -12.247 1.00 88.12 193 THR A O 1
ATOM 1569 N N . VAL A 1 194 ? 4.385 -4.906 -12.600 1.00 88.19 194 VAL A N 1
ATOM 1570 C CA . VAL A 1 194 ? 3.265 -3.958 -12.637 1.00 88.19 194 VAL A CA 1
ATOM 1571 C C . VAL A 1 194 ? 3.232 -3.404 -14.048 1.00 88.19 194 VAL A C 1
ATOM 1573 O O . VAL A 1 194 ? 4.202 -2.792 -14.478 1.00 88.19 194 VAL A O 1
ATOM 1576 N N . ASN A 1 195 ? 2.158 -3.661 -14.784 1.00 84.94 195 ASN A N 1
ATOM 1577 C CA . ASN A 1 195 ? 2.016 -3.196 -16.157 1.00 84.94 195 ASN A CA 1
ATOM 1578 C C . ASN A 1 195 ? 0.675 -2.483 -16.307 1.00 84.94 195 ASN A C 1
ATOM 1580 O O . ASN A 1 195 ? -0.303 -2.978 -15.740 1.00 84.94 195 ASN A O 1
ATOM 1584 N N . PRO A 1 196 ? 0.623 -1.415 -17.116 1.00 86.25 196 PRO A N 1
ATOM 1585 C CA . PRO A 1 196 ? -0.629 -0.786 -17.491 1.00 86.25 196 PRO A CA 1
ATOM 1586 C C . PRO A 1 196 ? -1.589 -1.790 -18.136 1.00 86.25 196 PRO A C 1
ATOM 1588 O O . PRO A 1 196 ? -1.162 -2.648 -18.919 1.00 86.25 196 PRO A O 1
ATOM 1591 N N . LYS A 1 197 ? -2.876 -1.682 -17.814 1.00 86.69 197 LYS A N 1
ATOM 1592 C CA . LYS A 1 197 ? -3.957 -2.478 -18.408 1.00 86.69 197 LYS A CA 1
ATOM 1593 C C . LYS A 1 197 ? -4.906 -1.604 -19.208 1.00 86.69 197 LYS A C 1
ATOM 1595 O O . LYS A 1 197 ? -5.042 -0.418 -18.939 1.00 86.69 197 LYS A O 1
ATOM 1600 N N . GLU A 1 198 ? -5.567 -2.214 -20.185 1.00 88.56 198 GLU A N 1
ATOM 1601 C CA . GLU A 1 198 ? -6.596 -1.549 -20.985 1.00 88.56 198 GLU A CA 1
ATOM 1602 C C . GLU A 1 198 ? -7.674 -0.913 -20.091 1.00 88.56 198 GLU A C 1
ATOM 1604 O O . GLU A 1 198 ? -8.166 -1.549 -19.158 1.00 88.56 198 GLU A O 1
ATOM 1609 N N . GLY A 1 199 ? -8.005 0.350 -20.374 1.00 85.44 199 GLY A N 1
ATOM 1610 C CA . GLY A 1 199 ? -8.933 1.179 -19.602 1.00 85.44 199 GLY A CA 1
ATOM 1611 C C . GLY A 1 199 ? -8.311 1.912 -18.406 1.00 85.44 199 GLY A C 1
ATOM 1612 O O . GLY A 1 199 ? -8.985 2.725 -17.778 1.00 85.44 199 GLY A O 1
ATOM 1613 N N . GLU A 1 200 ? -7.042 1.667 -18.067 1.00 86.12 200 GLU A N 1
ATOM 1614 C CA . GLU A 1 200 ? -6.357 2.427 -17.016 1.00 86.12 200 GLU A CA 1
ATOM 1615 C C . GLU A 1 200 ? -5.803 3.757 -17.545 1.00 86.12 200 GLU A C 1
ATOM 1617 O O . GLU A 1 200 ? -5.366 3.862 -18.694 1.00 86.12 200 GLU A O 1
ATOM 1622 N N . THR A 1 201 ? -5.754 4.766 -16.672 1.00 86.31 201 THR A N 1
ATOM 1623 C CA . THR A 1 201 ? -5.108 6.058 -16.948 1.00 86.31 201 THR A CA 1
ATOM 1624 C C . THR A 1 201 ? -3.718 6.107 -16.320 1.00 86.31 201 THR A C 1
ATOM 1626 O O . THR A 1 201 ? -3.553 5.817 -15.138 1.00 86.31 201 THR A O 1
ATOM 1629 N N . TRP A 1 202 ? -2.721 6.500 -17.107 1.00 85.50 202 TRP A N 1
ATOM 1630 C CA . TRP A 1 202 ? -1.309 6.546 -16.736 1.00 85.50 202 TRP A CA 1
ATOM 1631 C C . TRP A 1 202 ? -0.684 7.889 -17.126 1.00 85.50 202 TRP A C 1
ATOM 1633 O O . TRP A 1 202 ? -1.171 8.578 -18.019 1.00 85.50 202 TRP A O 1
ATOM 1643 N N . ALA A 1 203 ? 0.416 8.264 -16.472 1.00 84.12 203 ALA A N 1
ATOM 1644 C CA . ALA A 1 203 ? 1.186 9.459 -16.808 1.00 84.12 203 ALA A CA 1
ATOM 1645 C C . ALA A 1 203 ? 2.473 9.067 -17.546 1.00 84.12 203 ALA A C 1
ATOM 1647 O O . ALA A 1 203 ? 3.307 8.334 -17.011 1.00 84.12 203 ALA A O 1
ATOM 1648 N N . LEU A 1 204 ? 2.650 9.568 -18.767 1.00 81.62 204 LEU A N 1
ATOM 1649 C CA . LEU A 1 204 ? 3.884 9.416 -19.535 1.00 81.62 204 LEU A CA 1
ATOM 1650 C C . LEU A 1 204 ? 4.749 10.658 -19.377 1.00 81.62 204 LEU A C 1
ATOM 1652 O O . LEU A 1 204 ? 4.271 11.775 -19.565 1.00 81.62 204 LEU A O 1
ATOM 1656 N N . PHE A 1 205 ? 6.032 10.470 -19.078 1.00 77.94 205 PHE A N 1
ATOM 1657 C CA . PHE A 1 205 ? 6.993 11.567 -19.092 1.00 77.94 205 PHE A CA 1
ATOM 1658 C C . PHE A 1 205 ? 7.106 12.155 -20.501 1.00 77.94 205 PHE A C 1
ATOM 1660 O O . PHE A 1 205 ? 7.367 11.435 -21.469 1.00 77.94 205 PHE A O 1
ATOM 1667 N N . ARG A 1 206 ? 6.962 13.477 -20.606 1.00 76.50 206 ARG A N 1
ATOM 1668 C CA . ARG A 1 206 ? 7.358 14.205 -21.813 1.00 76.50 206 ARG A CA 1
ATOM 1669 C C . ARG A 1 206 ? 8.878 14.246 -21.912 1.00 76.50 206 ARG A C 1
ATOM 1671 O O . ARG A 1 206 ? 9.578 14.243 -20.900 1.00 76.50 206 ARG A O 1
ATOM 1678 N N . ASP A 1 207 ? 9.369 14.312 -23.146 1.00 69.75 207 ASP A N 1
ATOM 1679 C CA . ASP A 1 207 ? 10.786 14.530 -23.457 1.00 69.75 207 ASP A CA 1
ATOM 1680 C C . ASP A 1 207 ? 11.731 13.463 -22.859 1.00 69.75 207 ASP A C 1
ATOM 1682 O O . ASP A 1 207 ? 12.904 13.723 -22.587 1.00 69.75 207 ASP A O 1
ATOM 1686 N N . TRP A 1 208 ? 11.228 12.238 -22.654 1.00 68.44 208 TRP A N 1
ATOM 1687 C CA . TRP A 1 208 ? 12.032 11.107 -22.192 1.00 68.44 208 TRP A CA 1
ATOM 1688 C C . TRP A 1 208 ? 13.009 10.635 -23.275 1.00 68.44 208 TRP A C 1
ATOM 1690 O O . TRP A 1 208 ? 12.611 10.243 -24.375 1.00 68.44 208 TRP A O 1
ATOM 1700 N N . SER A 1 209 ? 14.298 10.599 -22.939 1.00 62.53 209 SER A N 1
ATOM 1701 C CA . SER A 1 209 ? 15.331 9.945 -23.738 1.00 62.53 209 SER A CA 1
ATOM 1702 C C . SER A 1 209 ? 16.395 9.317 -22.834 1.00 62.53 209 SER A C 1
ATOM 1704 O O . SER A 1 209 ? 16.673 9.809 -21.742 1.00 62.53 209 SER A O 1
ATOM 1706 N N . LYS A 1 210 ? 17.068 8.256 -23.299 1.00 58.09 210 LYS A N 1
ATOM 1707 C CA . LYS A 1 210 ? 18.203 7.671 -22.555 1.00 58.09 210 LYS A CA 1
ATOM 1708 C C . LYS A 1 210 ? 19.339 8.681 -22.319 1.00 58.09 210 LYS A C 1
ATOM 1710 O O . LYS A 1 210 ? 20.060 8.558 -21.343 1.00 58.09 210 LYS A O 1
ATOM 1715 N N . ALA A 1 211 ? 19.475 9.693 -23.180 1.00 55.53 211 ALA A N 1
ATOM 1716 C CA . ALA A 1 211 ? 20.487 10.744 -23.060 1.00 55.53 211 ALA A CA 1
ATOM 1717 C C . ALA A 1 211 ? 20.118 11.845 -22.045 1.00 55.53 211 ALA A C 1
ATOM 1719 O O . ALA A 1 211 ? 20.998 12.544 -21.556 1.00 55.53 211 ALA A O 1
ATOM 1720 N N . SER A 1 212 ? 18.836 12.004 -21.705 1.00 54.44 212 SER A N 1
ATOM 1721 C CA . SER A 1 212 ? 18.358 13.003 -20.737 1.00 54.44 212 SER A CA 1
ATOM 1722 C C . SER A 1 212 ? 18.312 12.478 -19.295 1.00 54.44 212 SER A C 1
ATOM 1724 O O . SER A 1 212 ? 17.999 13.240 -18.380 1.00 54.44 212 SER A O 1
ATOM 1726 N N . GLN A 1 213 ? 18.689 11.210 -19.074 1.00 54.44 213 GLN A N 1
ATOM 1727 C CA . GLN A 1 213 ? 18.716 10.518 -17.777 1.00 54.44 213 GLN A CA 1
ATOM 1728 C C . GLN A 1 213 ? 19.502 11.257 -16.678 1.00 54.44 213 GLN A C 1
ATOM 1730 O O . GLN A 1 213 ? 19.095 11.209 -15.518 1.00 54.44 213 GLN A O 1
ATOM 1735 N N . GLU A 1 214 ? 20.569 11.984 -17.019 1.00 49.94 214 GLU A N 1
ATOM 1736 C CA . GLU A 1 214 ? 21.382 12.762 -16.063 1.00 49.94 214 GLU A CA 1
ATOM 1737 C C . GLU A 1 214 ? 20.827 14.175 -15.781 1.00 49.94 214 GLU A C 1
ATOM 1739 O O . GLU A 1 214 ? 21.300 14.884 -14.887 1.00 49.94 214 GLU A O 1
ATOM 1744 N N . HIS A 1 215 ? 19.814 14.611 -16.536 1.00 50.53 215 HIS A N 1
ATOM 1745 C CA . HIS A 1 215 ? 19.304 15.987 -16.524 1.00 50.53 215 HIS A CA 1
ATOM 1746 C C . HIS A 1 215 ? 17.818 16.106 -16.178 1.00 50.53 215 HIS A C 1
ATOM 1748 O O . HIS A 1 215 ? 17.303 17.223 -16.120 1.00 50.53 215 HIS A O 1
ATOM 1754 N N . HIS A 1 216 ? 17.135 14.997 -15.883 1.00 57.28 216 HIS A N 1
ATOM 1755 C CA . HIS A 1 216 ? 15.761 15.009 -15.381 1.00 57.28 216 HIS A CA 1
ATOM 1756 C C . HIS A 1 216 ? 15.716 15.542 -13.940 1.00 57.28 216 HIS A C 1
ATOM 1758 O O . HIS A 1 216 ? 15.657 14.800 -12.963 1.00 57.28 216 HIS A O 1
ATOM 1764 N N . LYS A 1 217 ? 15.775 16.868 -13.815 1.00 60.34 217 LYS A N 1
ATOM 1765 C CA . LYS A 1 217 ? 15.504 17.606 -12.583 1.00 60.34 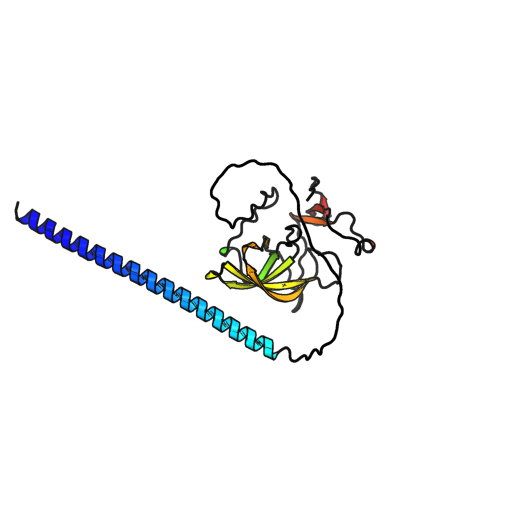217 LYS A CA 1
ATOM 1766 C C . LYS A 1 217 ? 14.088 18.165 -12.661 1.00 60.34 217 LYS A C 1
ATOM 1768 O O . LYS A 1 217 ? 13.644 18.572 -13.730 1.00 60.34 217 LYS A O 1
ATOM 1773 N N . ALA A 1 218 ? 13.397 18.178 -11.524 1.00 61.94 218 ALA A N 1
ATOM 1774 C CA . ALA A 1 218 ? 12.082 18.797 -11.403 1.00 61.94 218 ALA A CA 1
ATOM 1775 C C . ALA A 1 218 ? 12.094 20.250 -11.944 1.00 61.94 218 ALA A C 1
ATOM 1777 O O . ALA A 1 218 ? 13.115 20.933 -11.797 1.00 61.94 218 ALA A O 1
ATOM 1778 N N . PRO A 1 219 ? 10.983 20.743 -12.527 1.00 67.44 219 PRO A N 1
ATOM 1779 C CA . PRO A 1 219 ? 9.664 20.107 -12.606 1.00 67.44 219 PRO A CA 1
ATOM 1780 C C . PRO A 1 219 ? 9.533 19.105 -13.764 1.00 67.44 219 PRO A C 1
ATOM 1782 O O . PRO A 1 219 ? 9.989 19.347 -14.881 1.00 67.44 219 PRO A O 1
ATOM 1785 N N . TYR A 1 220 ? 8.877 17.978 -13.494 1.00 72.31 220 TYR A N 1
ATOM 1786 C CA . TYR A 1 220 ? 8.589 16.961 -14.503 1.00 72.31 220 TYR A CA 1
ATOM 1787 C C . TYR A 1 220 ? 7.329 17.328 -15.296 1.00 72.31 220 TYR A C 1
ATOM 1789 O O . TYR A 1 220 ? 6.354 17.817 -14.731 1.00 72.31 220 TYR A O 1
ATOM 1797 N N . ARG A 1 221 ? 7.334 17.077 -16.610 1.00 77.38 221 ARG A N 1
ATOM 1798 C CA . ARG A 1 221 ? 6.163 17.276 -17.476 1.00 77.38 221 ARG A CA 1
ATOM 1799 C C . ARG A 1 221 ? 5.601 15.928 -17.889 1.00 77.38 221 ARG A C 1
ATOM 1801 O O . ARG A 1 221 ? 6.363 15.040 -18.269 1.00 77.38 221 ARG A O 1
ATOM 1808 N N . TYR A 1 222 ? 4.278 15.816 -17.868 1.00 79.00 222 TYR A N 1
ATOM 1809 C CA . TYR A 1 222 ? 3.585 14.569 -18.154 1.00 79.00 222 TYR A CA 1
ATOM 1810 C C . TYR A 1 222 ? 2.450 14.762 -19.149 1.00 79.00 222 TYR A C 1
ATOM 1812 O O . TYR A 1 222 ? 1.822 15.821 -19.194 1.00 79.00 222 TYR A O 1
ATOM 1820 N N . ASP A 1 223 ? 2.179 13.707 -19.905 1.00 84.25 223 ASP A N 1
ATOM 1821 C CA . ASP A 1 223 ? 0.929 13.517 -20.623 1.00 84.25 223 ASP A CA 1
ATOM 1822 C C . ASP A 1 223 ? 0.116 12.425 -19.941 1.00 84.25 223 ASP A C 1
ATOM 1824 O O . ASP A 1 223 ? 0.612 11.318 -19.723 1.00 84.25 223 ASP A O 1
ATOM 1828 N N . LEU A 1 224 ? -1.139 12.736 -19.617 1.00 84.94 224 LEU A N 1
ATOM 1829 C CA . LEU A 1 224 ? -2.093 11.724 -19.190 1.00 84.94 224 LEU A CA 1
ATOM 1830 C C . LEU A 1 224 ? -2.537 10.928 -20.410 1.00 84.94 224 LEU A C 1
ATOM 1832 O O . LEU A 1 224 ? -2.944 11.494 -21.429 1.00 84.94 224 LEU A O 1
ATOM 1836 N N . VAL A 1 225 ? -2.459 9.612 -20.296 1.00 87.19 225 VAL A N 1
ATOM 1837 C CA . VAL A 1 225 ? -2.865 8.692 -21.346 1.00 87.19 225 VAL A CA 1
ATOM 1838 C C . VAL A 1 225 ? -3.775 7.614 -20.795 1.00 87.19 225 VAL A C 1
ATOM 1840 O O . VAL A 1 225 ? -3.563 7.111 -19.698 1.00 87.19 225 VAL A O 1
ATOM 1843 N N . GLU A 1 226 ? -4.766 7.233 -21.581 1.00 89.75 226 GLU A N 1
ATOM 1844 C CA . GLU A 1 226 ? -5.559 6.035 -21.349 1.00 89.75 226 GLU A CA 1
ATOM 1845 C C . GLU A 1 226 ? -4.969 4.886 -22.166 1.00 89.75 226 GLU A C 1
ATOM 1847 O O . GLU A 1 226 ? -4.648 5.049 -23.349 1.00 89.75 226 GLU A O 1
ATOM 1852 N N . ILE A 1 227 ? -4.807 3.724 -21.544 1.00 88.75 227 ILE A N 1
ATOM 1853 C CA . ILE A 1 227 ? -4.314 2.531 -22.225 1.00 88.75 227 ILE A CA 1
ATOM 1854 C C . ILE A 1 227 ? -5.448 1.902 -23.023 1.00 88.75 227 ILE A C 1
ATOM 1856 O O . ILE A 1 227 ? -6.490 1.538 -22.483 1.00 88.75 227 ILE A O 1
ATOM 1860 N N . LEU A 1 228 ? -5.202 1.705 -24.311 1.00 86.06 228 LEU A N 1
ATOM 1861 C CA . LEU A 1 228 ? -6.060 0.955 -25.218 1.00 86.06 228 LEU A CA 1
ATOM 1862 C C . LEU A 1 228 ? -5.417 -0.412 -25.473 1.00 86.06 228 LEU A C 1
ATOM 1864 O O . LEU A 1 228 ? -4.193 -0.526 -25.412 1.00 86.06 228 LEU A O 1
ATOM 1868 N N . GLY A 1 229 ? -6.193 -1.442 -25.825 1.00 82.25 229 GLY A N 1
ATOM 1869 C CA . GLY A 1 229 ? -5.667 -2.806 -25.991 1.00 82.25 229 GLY A CA 1
ATOM 1870 C C . GLY A 1 229 ? -4.396 -2.937 -26.856 1.00 82.25 229 GLY A C 1
ATOM 1871 O O . GLY A 1 229 ? -3.574 -3.816 -26.610 1.00 82.25 229 GLY A O 1
ATOM 1872 N N . VAL A 1 230 ? -4.184 -2.044 -27.834 1.00 83.50 230 VAL A N 1
ATOM 1873 C CA . VAL A 1 230 ? -2.983 -2.014 -28.701 1.00 83.50 230 VAL A CA 1
ATOM 1874 C C . VAL A 1 230 ? -2.280 -0.649 -28.766 1.00 83.50 230 VAL A C 1
ATOM 1876 O O . VAL A 1 230 ? -1.390 -0.454 -29.592 1.00 83.50 230 VAL A O 1
ATOM 1879 N N . GLY A 1 231 ? -2.643 0.311 -27.915 1.00 84.75 231 GLY A N 1
ATOM 1880 C CA . GLY A 1 231 ? -2.095 1.665 -28.002 1.00 84.75 231 GLY A CA 1
ATOM 1881 C C . GLY A 1 231 ? -2.409 2.529 -26.791 1.00 84.75 231 GLY A C 1
ATOM 1882 O O . GLY A 1 231 ? -2.781 2.033 -25.735 1.00 84.75 231 GLY A O 1
ATOM 1883 N N . VAL A 1 232 ? -2.255 3.839 -26.951 1.00 86.94 232 VAL A N 1
ATOM 1884 C CA . VAL A 1 232 ? -2.604 4.817 -25.919 1.00 86.94 232 VAL A CA 1
ATOM 1885 C C . VAL A 1 232 ? -3.396 5.967 -26.532 1.00 86.94 232 VAL A C 1
ATOM 1887 O O . VAL A 1 232 ? -3.128 6.373 -27.665 1.00 86.94 232 VAL A O 1
ATOM 1890 N N . SER A 1 233 ? -4.369 6.487 -25.791 1.00 87.94 233 SER A N 1
ATOM 1891 C CA . SER A 1 233 ? -5.100 7.710 -26.126 1.00 87.94 233 SER A CA 1
ATOM 1892 C C . SER A 1 233 ? -4.615 8.844 -25.237 1.00 87.94 233 SER A C 1
ATOM 1894 O O . SER A 1 233 ? -4.587 8.700 -24.019 1.00 87.94 233 SER A O 1
ATOM 1896 N N . TYR A 1 234 ? -4.234 9.979 -25.820 1.00 85.94 234 TYR A N 1
ATOM 1897 C CA . TYR A 1 234 ? -3.796 11.142 -25.052 1.00 85.94 234 TYR A CA 1
ATOM 1898 C C . TYR A 1 234 ? -5.003 11.912 -24.522 1.00 85.94 234 TYR A C 1
ATOM 1900 O O . TYR A 1 234 ? -5.774 12.498 -25.288 1.00 85.94 234 TYR A O 1
ATOM 1908 N N . LEU A 1 235 ? -5.130 11.960 -23.200 1.00 80.44 235 LEU A N 1
ATOM 1909 C CA . LEU A 1 235 ? -6.142 12.751 -22.520 1.00 80.44 235 LEU A CA 1
ATOM 1910 C C . LEU A 1 235 ? -5.671 14.211 -22.535 1.00 80.44 235 LEU A C 1
ATOM 1912 O O . LEU A 1 235 ? -4.793 14.623 -21.778 1.00 80.44 235 LEU A O 1
ATOM 1916 N N . ARG A 1 236 ? -6.200 15.017 -23.465 1.00 58.31 236 ARG A N 1
ATOM 1917 C CA . ARG A 1 236 ? -5.826 16.436 -23.580 1.00 58.31 236 ARG A CA 1
ATOM 1918 C C . ARG A 1 236 ? -6.256 17.221 -22.336 1.00 58.31 236 ARG A C 1
ATOM 1920 O O . ARG A 1 236 ? -7.405 17.642 -22.239 1.00 58.31 236 ARG A O 1
ATOM 1927 N N . LYS A 1 237 ? -5.290 17.548 -21.479 1.00 52.19 237 LYS A N 1
ATOM 1928 C CA . LYS A 1 237 ? -5.208 18.816 -20.734 1.00 52.19 237 LYS A CA 1
ATOM 1929 C C . LYS A 1 237 ? -3.783 18.976 -20.214 1.00 52.19 237 LYS A C 1
ATOM 1931 O O . LYS A 1 237 ? -3.240 18.067 -19.599 1.00 52.19 237 LYS A O 1
ATOM 1936 N N . GLU A 1 238 ? -3.161 20.121 -20.484 1.00 43.97 238 GLU A N 1
ATOM 1937 C CA . GLU A 1 238 ? -1.883 20.459 -19.859 1.00 43.97 238 GLU A CA 1
ATOM 1938 C C . GLU A 1 238 ? -2.088 20.590 -18.346 1.00 43.97 238 GLU A C 1
ATOM 1940 O O . GLU A 1 238 ? -2.660 21.574 -17.882 1.00 43.97 238 GLU A O 1
ATOM 1945 N N . MET A 1 239 ? -1.611 19.614 -17.575 1.00 47.16 239 MET A N 1
ATOM 1946 C CA . MET A 1 239 ? -1.364 19.816 -16.152 1.00 47.16 239 MET A CA 1
ATOM 1947 C C . MET A 1 239 ? 0.014 20.460 -16.008 1.00 47.16 239 MET A C 1
ATOM 1949 O O . MET A 1 239 ? 1.039 19.866 -16.344 1.00 47.16 239 MET A O 1
ATOM 1953 N N . LYS A 1 240 ? 0.035 21.713 -15.551 1.00 40.75 240 LYS A N 1
ATOM 1954 C CA . LYS A 1 240 ? 1.220 22.289 -14.914 1.00 40.75 240 LYS A CA 1
ATOM 1955 C C . LYS A 1 240 ? 1.108 21.920 -13.437 1.00 40.75 240 LYS A C 1
ATOM 1957 O O . LYS A 1 240 ? 0.262 22.495 -12.758 1.00 40.75 240 LYS A O 1
ATOM 1962 N N . LEU A 1 241 ? 1.879 20.925 -13.006 1.00 44.81 241 LEU A N 1
ATOM 1963 C CA . LEU A 1 241 ? 2.154 20.667 -11.591 1.00 44.81 241 LEU A CA 1
ATOM 1964 C C . LEU A 1 241 ? 3.362 21.511 -11.175 1.00 44.81 241 LEU A C 1
ATOM 1966 O O . LEU A 1 241 ? 4.329 21.565 -11.975 1.00 44.81 241 LEU A O 1
#